Protein AF-A0AAV7VZS9-F1 (afdb_monomer)

Organism: Pleurodeles waltl (NCBI:txid8319)

Secondary structure (DSSP, 8-state):
--------------------PPPPPPP--------------S--PPPPHHHHHHHHHHHHHHHHHHHHHHHHHHHHHHHHHHHHHHHHHHHHHHHHHHHHHHHHHHHHHHHHHHHHTT-EEEEETTTEEEEEETTEEEEESSHHHHHHHHHHHHHS-TTTHHHHHHHHHHHT------GGGSSSSS--------------EEEEE-TTS-EEEEE------------

Foldseek 3Di:
DDDDDDPDPPPDPPPPPPPVPPDDPDDPDPDDDDDDPPPPPDDDPDDDPVNVVVVVVVVVVVVVVVVVVVVVVVVVVVVVVVVVVVVVVVVVVVVLVVVQVVLQVLVVVLVVVCVVVVWDWDQDPSGWIWTAALNDTDIDNHSVVSVVVVVVVVPQDPPPPSVVVNVVVVVVPPPPPPCVVVVPPVPDDPPPPDPDPPQDWDWDQDPVRDIDTDGDDPPPDDDDDDD

Radius of gyration: 37.73 Å; Cα contacts (8 Å, |Δi|>4): 87; chains: 1; bounding box: 70×82×94 Å

Mean predicted aligned error: 17.08 Å

Sequence (227 aa):
MGWPKRTDRLQGNTMEQYTTPVPLPQPLARSGENGDNMRVPANPEEPSRAELLAAIQGSRVALEGKIETVAVEVNLLRAELWKVSDKVKVAEGSIVELQTESSRKGFMEVKAKLRAMNVRYMLLYSARLKVISGGRSHFFNRPEEVWRLLEMWDKAVPGEDREIWRRHFQASGAESPDWRSCEADQLVDAGTGGTAEDTSHRVEIQQDGTMVVVSTGLSGGRDVEQG

pLDDT: mean 75.82, std 20.5, range [39.28, 98.44]

InterPro domains:
  IPR042566 L1 transposable element, C-terminal domain [G3DSA:3.30.250.20] (97-156)

Solvent-accessible surface area (backbone atoms only — not comparable to full-atom values): 14624 Å² total; per-residue (Å²): 142,79,84,84,82,84,80,80,81,78,74,76,78,77,76,77,75,83,72,72,77,78,77,72,83,72,80,79,77,83,76,74,88,76,93,66,92,70,76,74,73,78,74,80,75,75,77,49,73,66,55,55,51,51,51,52,51,51,52,47,55,55,48,52,56,48,51,53,51,50,52,52,52,52,53,52,51,51,55,51,50,52,56,50,51,54,53,49,55,54,49,53,54,51,51,54,50,52,52,36,51,52,46,41,56,50,38,50,58,54,50,53,54,36,52,77,70,72,49,54,69,48,82,40,92,83,43,31,40,36,41,47,55,93,93,42,79,45,80,36,80,48,51,66,63,52,49,54,53,49,54,53,54,72,70,44,60,96,84,71,37,77,60,51,50,47,46,52,67,55,69,59,65,67,68,70,74,60,65,73,63,70,67,65,75,79,70,70,73,87,69,75,85,62,84,74,77,84,72,62,68,50,78,47,73,46,98,86,69,52,77,44,81,48,74,65,75,85,77,80,80,78,83,78,81,85,128

Structure (mmCIF, N/CA/C/O backbone):
data_AF-A0AAV7VZS9-F1
#
_entry.id   AF-A0AAV7VZS9-F1
#
loop_
_atom_site.group_PDB
_atom_site.id
_atom_site.type_symbol
_atom_site.label_atom_id
_atom_site.label_alt_id
_atom_site.label_comp_id
_atom_site.label_asym_id
_atom_site.label_entity_id
_atom_site.label_seq_id
_atom_site.pdbx_PDB_ins_code
_atom_site.Cartn_x
_atom_site.Cartn_y
_atom_site.Cartn_z
_atom_site.occupancy
_atom_site.B_iso_or_equiv
_atom_site.auth_seq_id
_atom_site.auth_comp_id
_atom_site.auth_asym_id
_atom_site.auth_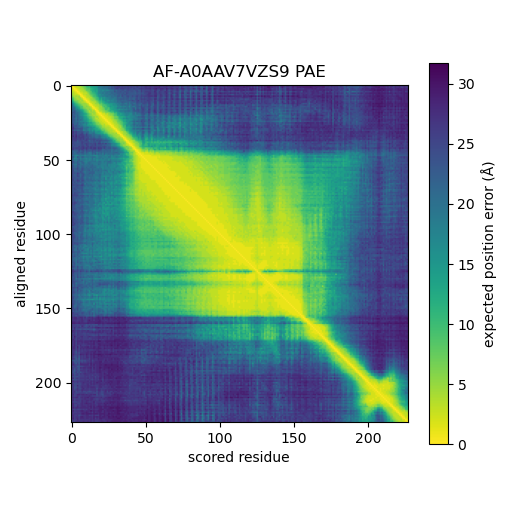atom_id
_atom_site.pdbx_PDB_model_num
ATOM 1 N N . MET A 1 1 ? -25.686 -24.430 -8.793 1.00 41.06 1 MET A N 1
ATOM 2 C CA . MET A 1 1 ? -24.288 -24.209 -9.215 1.00 41.06 1 MET A CA 1
ATOM 3 C C . MET A 1 1 ? -24.279 -23.018 -10.158 1.00 41.06 1 MET A C 1
ATOM 5 O O . MET A 1 1 ? -24.621 -23.171 -11.320 1.00 41.06 1 MET A O 1
ATOM 9 N N . GLY A 1 2 ? -24.045 -21.820 -9.627 1.00 49.88 2 GLY A N 1
ATOM 10 C CA . GLY A 1 2 ? -24.095 -20.570 -10.385 1.00 49.88 2 GLY A CA 1
ATOM 11 C C . GLY A 1 2 ? -22.764 -19.854 -10.238 1.00 49.88 2 GLY A C 1
ATOM 12 O O . GLY A 1 2 ? -22.342 -19.582 -9.120 1.00 49.88 2 GLY A O 1
ATOM 13 N N . TRP A 1 3 ? -22.095 -19.609 -11.357 1.00 43.72 3 TRP A N 1
ATOM 14 C CA . TRP A 1 3 ? -20.855 -18.845 -11.397 1.00 43.72 3 TRP A CA 1
ATOM 15 C C . TRP A 1 3 ? -21.176 -17.354 -11.204 1.00 43.72 3 TRP A C 1
ATOM 17 O O . TRP A 1 3 ? -22.122 -16.867 -11.835 1.00 43.72 3 TRP A O 1
ATOM 27 N N . PRO A 1 4 ? -20.430 -16.608 -10.370 1.00 53.94 4 PRO A N 1
ATOM 28 C CA . PRO A 1 4 ? -20.626 -15.173 -10.257 1.00 53.94 4 PRO A CA 1
ATOM 29 C C . PRO A 1 4 ? -20.072 -14.478 -11.506 1.00 53.94 4 PRO A C 1
ATOM 31 O O . PRO A 1 4 ? -18.914 -14.643 -11.887 1.00 53.94 4 PRO A O 1
ATOM 34 N N . LYS A 1 5 ? -20.929 -13.692 -12.161 1.00 59.91 5 LYS A N 1
ATOM 35 C CA . LYS A 1 5 ? -20.564 -12.810 -13.272 1.00 59.91 5 LYS A CA 1
ATOM 36 C C . LYS A 1 5 ? -19.736 -11.644 -12.719 1.00 59.91 5 LYS A C 1
ATOM 38 O O . LYS A 1 5 ? -20.301 -10.739 -12.114 1.00 59.91 5 LYS A O 1
ATOM 43 N N . ARG A 1 6 ? -18.416 -11.652 -12.935 1.00 49.28 6 ARG A N 1
ATOM 44 C CA . ARG A 1 6 ? -17.570 -10.457 -12.776 1.00 49.28 6 ARG A CA 1
ATOM 45 C C . ARG A 1 6 ? -17.927 -9.457 -13.871 1.00 49.28 6 ARG A C 1
ATOM 47 O O . ARG A 1 6 ? -17.621 -9.675 -15.039 1.00 49.28 6 ARG A O 1
ATOM 54 N N . THR A 1 7 ? -18.579 -8.368 -13.494 1.00 58.00 7 THR A N 1
ATOM 55 C CA . THR A 1 7 ? -18.659 -7.154 -14.309 1.00 58.00 7 THR A CA 1
ATOM 56 C C . THR A 1 7 ? -17.679 -6.145 -13.731 1.00 58.00 7 THR A C 1
ATOM 58 O O . THR A 1 7 ? -18.078 -5.264 -12.970 1.00 58.00 7 THR A O 1
ATOM 61 N N . ASP A 1 8 ? -16.396 -6.291 -14.065 1.00 50.62 8 ASP A N 1
ATOM 62 C CA . ASP A 1 8 ? -15.414 -5.255 -13.768 1.00 50.62 8 ASP A CA 1
ATOM 63 C C . ASP A 1 8 ? -15.525 -4.142 -14.803 1.00 50.62 8 ASP A C 1
ATOM 65 O O . ASP A 1 8 ? -15.251 -4.279 -15.997 1.00 50.62 8 ASP A O 1
ATOM 69 N N . ARG A 1 9 ? -16.005 -3.019 -14.287 1.00 50.72 9 ARG A N 1
ATOM 70 C CA . ARG A 1 9 ? -16.143 -1.731 -14.938 1.00 50.72 9 ARG A CA 1
ATOM 71 C C . ARG A 1 9 ? -14.749 -1.115 -15.042 1.00 50.72 9 ARG A C 1
ATOM 73 O O . ARG A 1 9 ? -14.368 -0.306 -14.204 1.00 50.72 9 ARG A O 1
ATOM 80 N N . LEU A 1 10 ? -13.994 -1.495 -16.071 1.00 51.25 10 LEU A N 1
ATOM 81 C CA . LEU A 1 10 ? -12.819 -0.742 -16.503 1.00 51.25 10 LEU A CA 1
ATOM 82 C C . LEU A 1 10 ? -13.307 0.619 -17.014 1.00 51.25 10 LEU A C 1
ATOM 84 O O . LEU A 1 10 ? -13.738 0.761 -18.158 1.00 51.25 10 LEU A O 1
ATOM 88 N N . GLN A 1 11 ? -13.310 1.616 -16.130 1.00 50.00 11 GLN A N 1
ATOM 89 C CA . GLN A 1 11 ? -13.362 3.009 -16.549 1.00 50.00 11 GLN A CA 1
ATOM 90 C C . GLN A 1 11 ? -12.108 3.267 -17.377 1.00 50.00 11 GLN A C 1
ATOM 92 O O . GLN A 1 11 ? -10.986 3.098 -16.904 1.00 50.00 11 GLN A O 1
ATOM 97 N N . GLY A 1 12 ? -12.335 3.588 -18.648 1.00 49.88 12 GLY A N 1
ATOM 98 C CA . GLY A 1 12 ? -11.293 3.849 -19.618 1.00 49.88 12 GLY A CA 1
ATOM 99 C C . GLY A 1 12 ? -10.368 4.956 -19.138 1.00 49.88 12 GLY A C 1
ATOM 100 O O . GLY A 1 12 ? -10.759 6.117 -19.086 1.00 49.88 12 GLY A O 1
ATOM 101 N N . ASN A 1 13 ? -9.114 4.593 -18.876 1.00 48.09 13 ASN A N 1
ATOM 102 C CA . ASN A 1 13 ? -8.016 5.497 -19.161 1.00 48.09 13 ASN A CA 1
ATOM 103 C C . ASN A 1 13 ? -7.965 5.623 -20.682 1.00 48.09 13 ASN A C 1
ATOM 105 O O . ASN A 1 13 ? -7.366 4.800 -21.375 1.00 48.09 13 ASN A O 1
ATOM 109 N N . THR A 1 14 ? -8.658 6.630 -21.206 1.00 56.53 14 THR A N 1
ATOM 110 C CA . THR A 1 14 ? -8.373 7.194 -22.519 1.00 56.53 14 THR A CA 1
ATOM 111 C C . THR A 1 14 ? -6.910 7.602 -22.509 1.00 56.53 14 THR A C 1
ATOM 113 O O . THR A 1 14 ? -6.526 8.636 -21.970 1.00 56.53 14 THR A O 1
ATOM 116 N N . MET A 1 15 ? -6.087 6.711 -23.048 1.00 52.53 15 MET A N 1
ATOM 117 C CA . MET A 1 15 ? -4.725 6.976 -23.457 1.00 52.53 15 MET A CA 1
ATOM 118 C C . MET A 1 15 ? -4.830 8.030 -24.557 1.00 52.53 15 MET A C 1
ATOM 120 O O . MET A 1 15 ? -4.996 7.696 -25.728 1.00 52.53 15 MET A O 1
ATOM 124 N N . GLU A 1 16 ? -4.851 9.305 -24.164 1.00 58.03 16 GLU A N 1
ATOM 125 C CA . GLU A 1 16 ? -4.657 10.406 -25.094 1.00 58.03 16 GLU A CA 1
ATOM 126 C C . GLU A 1 16 ? -3.265 10.216 -25.683 1.00 58.03 16 GLU A C 1
ATOM 128 O O . GLU A 1 16 ? -2.232 10.483 -25.068 1.00 58.03 16 GLU A O 1
ATOM 133 N N . GLN A 1 17 ? -3.255 9.611 -26.865 1.00 53.59 17 GLN A N 1
ATOM 134 C CA . GLN A 1 17 ? -2.096 9.514 -27.716 1.00 53.59 17 GLN A CA 1
ATOM 135 C C . GLN A 1 17 ? -1.702 10.950 -28.048 1.00 53.59 17 GLN A C 1
ATOM 137 O O . GLN A 1 17 ? -2.287 11.583 -28.924 1.00 53.59 17 GLN A O 1
ATOM 142 N N . TYR A 1 18 ? -0.700 11.471 -27.344 1.00 50.72 18 TYR A N 1
ATOM 143 C CA . TYR A 1 18 ? 0.065 12.633 -27.777 1.00 50.72 18 TYR A CA 1
ATOM 144 C C . TYR A 1 18 ? 0.879 12.246 -29.021 1.00 50.72 18 TYR A C 1
ATOM 146 O O . TYR A 1 18 ? 2.106 12.206 -29.010 1.00 50.72 18 TYR A O 1
ATOM 154 N N . THR A 1 19 ? 0.199 11.926 -30.121 1.00 55.28 19 THR A N 1
ATOM 155 C CA . THR A 1 19 ? 0.770 12.044 -31.457 1.00 55.28 19 THR A CA 1
ATOM 156 C C . THR A 1 19 ? 0.818 13.527 -31.765 1.00 55.28 19 THR A C 1
ATOM 158 O O . THR A 1 19 ? -0.079 14.073 -32.403 1.00 55.28 19 THR A O 1
ATOM 161 N N . THR A 1 20 ? 1.847 14.203 -31.258 1.00 66.75 20 THR A N 1
ATOM 162 C CA . THR A 1 20 ? 2.217 15.526 -31.750 1.00 66.75 20 THR A CA 1
ATOM 163 C C . THR A 1 20 ? 2.483 15.353 -33.246 1.00 66.75 20 THR A C 1
ATOM 165 O O . THR A 1 20 ? 3.396 14.599 -33.599 1.00 66.75 20 THR A O 1
ATOM 168 N N . PRO A 1 21 ? 1.674 15.941 -34.145 1.00 68.06 21 PRO A N 1
ATOM 169 C CA . PRO A 1 21 ? 1.885 15.770 -35.571 1.00 68.06 21 PRO A CA 1
ATOM 170 C C . PRO A 1 21 ? 3.267 16.325 -35.904 1.00 68.06 21 PRO A C 1
ATOM 172 O O . PRO A 1 21 ? 3.541 17.500 -35.661 1.00 68.06 21 PRO A O 1
ATOM 175 N N . VAL A 1 22 ? 4.151 15.465 -36.414 1.00 76.62 22 VAL A N 1
ATOM 176 C CA . VAL A 1 22 ? 5.448 15.895 -36.938 1.00 76.62 22 VAL A CA 1
ATOM 177 C C . VAL A 1 22 ? 5.140 16.878 -38.069 1.00 76.62 22 VAL A C 1
ATOM 179 O O . VAL A 1 22 ? 4.491 16.478 -39.040 1.00 76.62 22 VAL A O 1
ATOM 182 N N . PRO A 1 23 ? 5.526 18.160 -37.955 1.00 72.75 23 PRO A N 1
ATOM 183 C CA . PRO A 1 23 ? 5.269 19.116 -39.014 1.00 72.75 23 PRO A CA 1
ATOM 184 C C . PRO A 1 23 ? 6.019 18.651 -40.260 1.00 72.75 23 PRO A C 1
ATOM 186 O O . PRO A 1 23 ? 7.246 18.538 -40.261 1.00 72.75 23 PRO A O 1
ATOM 189 N N . LEU A 1 24 ? 5.264 18.346 -41.316 1.00 73.88 24 LEU A N 1
ATOM 190 C CA . LEU A 1 24 ? 5.833 18.104 -42.634 1.00 73.88 24 LEU A CA 1
ATOM 191 C C . LEU A 1 24 ? 6.626 19.357 -43.039 1.00 73.88 24 LEU A C 1
ATOM 193 O O . LEU A 1 24 ? 6.108 20.468 -42.878 1.00 73.88 24 LEU A O 1
ATOM 197 N N . PRO A 1 25 ? 7.866 19.212 -43.541 1.00 70.50 25 PRO A N 1
ATOM 198 C CA . PRO A 1 25 ? 8.648 20.347 -44.003 1.00 70.50 25 PRO A CA 1
ATOM 199 C C . PRO A 1 25 ? 7.845 21.086 -45.073 1.00 70.50 25 PRO A C 1
ATOM 201 O O . PRO A 1 25 ? 7.481 20.514 -46.102 1.00 70.50 25 PRO A O 1
ATOM 204 N N . GLN A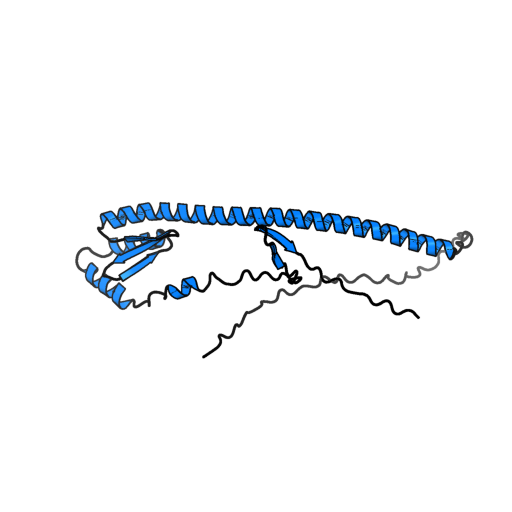 1 26 ? 7.512 22.349 -44.799 1.00 77.56 26 GLN A N 1
ATOM 205 C CA . GLN A 1 26 ? 6.808 23.175 -45.769 1.00 77.56 26 GLN A CA 1
ATOM 206 C C . GLN A 1 26 ? 7.693 23.337 -47.013 1.00 77.56 26 GLN A C 1
ATOM 208 O O . GLN A 1 26 ? 8.900 23.562 -46.870 1.00 77.56 26 GLN A O 1
ATOM 213 N N . PRO A 1 27 ? 7.132 23.234 -48.230 1.00 66.00 27 PRO A N 1
ATOM 214 C CA . PRO A 1 27 ? 7.874 23.554 -49.437 1.00 66.00 27 PRO A CA 1
ATOM 215 C C . PRO A 1 27 ? 8.305 25.017 -49.341 1.00 66.00 27 PRO A C 1
ATOM 217 O O . PRO A 1 27 ? 7.464 25.908 -49.231 1.00 66.00 27 PRO A O 1
ATOM 220 N N . LEU A 1 28 ? 9.620 25.244 -49.327 1.00 64.50 28 LEU A N 1
ATOM 221 C CA . LEU A 1 28 ? 10.227 26.570 -49.304 1.00 64.50 28 LEU A CA 1
ATOM 222 C C . LEU A 1 28 ? 9.552 27.439 -50.365 1.00 64.50 28 LEU A C 1
ATOM 224 O O . LEU A 1 28 ? 9.675 27.186 -51.567 1.00 64.50 28 LEU A O 1
ATOM 228 N N . ALA A 1 29 ? 8.812 28.446 -49.901 1.00 60.91 29 ALA A N 1
ATOM 229 C CA . ALA A 1 29 ? 8.257 29.470 -50.759 1.00 60.91 29 ALA A CA 1
ATOM 230 C C . ALA A 1 29 ? 9.420 30.076 -51.551 1.00 60.91 29 ALA A C 1
ATOM 232 O O . ALA A 1 29 ? 10.356 30.635 -50.976 1.00 60.91 29 ALA A O 1
ATOM 233 N N . ARG A 1 30 ? 9.381 29.911 -52.877 1.00 57.88 30 ARG A N 1
ATOM 234 C CA . ARG A 1 30 ? 10.288 30.582 -53.806 1.00 57.88 30 ARG A CA 1
ATOM 235 C C . ARG A 1 30 ? 10.046 32.081 -53.677 1.00 57.88 30 ARG A C 1
ATOM 237 O O . ARG A 1 30 ? 9.162 32.626 -54.330 1.00 57.88 30 ARG A O 1
ATOM 244 N N . SER A 1 31 ? 10.805 32.725 -52.797 1.00 56.91 31 SER A N 1
ATOM 245 C CA . SER A 1 31 ? 10.890 34.175 -52.754 1.00 56.91 31 SER A CA 1
ATOM 246 C C . SER A 1 31 ? 11.647 34.612 -54.000 1.00 56.91 31 SER A C 1
ATOM 248 O O . SER A 1 31 ? 12.790 34.208 -54.218 1.00 56.91 31 SER A O 1
ATOM 250 N N . GLY A 1 32 ? 10.945 35.360 -54.846 1.00 58.62 32 GLY A N 1
ATOM 251 C CA . GLY A 1 32 ? 11.461 35.901 -56.088 1.00 58.62 32 GLY A CA 1
ATOM 252 C C . GLY A 1 32 ? 12.680 36.791 -55.875 1.00 58.62 32 GLY A C 1
ATOM 253 O O . GLY A 1 32 ? 12.797 37.500 -54.877 1.00 58.62 32 GLY A O 1
ATOM 254 N N . GLU A 1 33 ? 13.563 36.705 -56.865 1.00 58.66 33 GLU A N 1
ATOM 255 C CA . GLU A 1 33 ? 14.144 37.858 -57.548 1.00 58.66 33 GLU A CA 1
ATOM 256 C C . GLU A 1 33 ? 14.678 38.968 -56.641 1.00 58.66 33 GLU A C 1
ATOM 258 O O . GLU A 1 33 ? 14.087 40.029 -56.499 1.00 58.66 33 GLU A O 1
ATOM 263 N N . ASN A 1 34 ? 15.883 38.751 -56.123 1.00 54.78 34 ASN A N 1
ATOM 264 C CA . ASN A 1 34 ? 16.873 39.818 -56.097 1.00 54.78 34 ASN A CA 1
ATOM 265 C C . ASN A 1 34 ? 18.152 39.260 -56.708 1.00 54.78 34 ASN A C 1
ATOM 267 O O . ASN A 1 34 ? 18.857 38.449 -56.109 1.00 54.78 34 ASN A O 1
ATOM 271 N N . GLY A 1 35 ? 18.372 39.645 -57.964 1.00 58.16 35 GLY A N 1
ATOM 272 C CA . GLY A 1 35 ? 19.603 39.396 -58.684 1.00 58.16 35 GLY A CA 1
ATOM 273 C C . GLY A 1 35 ? 20.725 40.168 -58.018 1.00 58.16 35 GLY A C 1
ATOM 274 O O . GLY A 1 35 ? 20.907 41.350 -58.281 1.00 58.16 35 GLY A O 1
ATOM 275 N N . ASP A 1 36 ? 21.477 39.476 -57.176 1.00 54.47 36 ASP A N 1
ATOM 276 C CA . ASP A 1 36 ? 22.840 39.860 -56.877 1.00 54.47 36 ASP A CA 1
ATOM 277 C C . ASP A 1 36 ? 23.723 38.643 -57.121 1.00 54.47 36 ASP A C 1
ATOM 279 O O . ASP A 1 36 ? 23.421 37.520 -56.712 1.00 54.47 36 ASP A O 1
ATOM 283 N N . ASN A 1 37 ? 24.754 38.866 -57.920 1.00 55.78 37 ASN A N 1
ATOM 284 C CA . ASN A 1 37 ? 25.530 37.876 -58.651 1.00 55.78 37 ASN A CA 1
ATOM 285 C C . ASN A 1 37 ? 26.473 37.128 -57.688 1.00 55.78 37 ASN A C 1
ATOM 287 O O . ASN A 1 37 ? 27.697 37.246 -57.762 1.00 55.78 37 ASN A O 1
ATOM 291 N N . MET A 1 38 ? 25.914 36.374 -56.738 1.00 54.47 38 MET A N 1
ATOM 292 C CA . MET A 1 38 ? 26.672 35.450 -55.906 1.00 54.47 38 MET A CA 1
ATOM 293 C C . MET A 1 38 ? 27.142 34.313 -56.803 1.00 54.47 38 MET A C 1
ATOM 295 O O . MET A 1 38 ? 26.390 33.391 -57.112 1.00 54.47 38 MET A O 1
ATOM 299 N N . ARG A 1 39 ? 28.403 34.414 -57.246 1.00 59.41 39 ARG A N 1
ATOM 300 C CA . ARG A 1 39 ? 29.203 33.292 -57.748 1.00 59.41 39 ARG A CA 1
ATOM 301 C C . ARG A 1 39 ? 28.858 32.063 -56.918 1.00 59.41 39 ARG A C 1
ATOM 303 O O . ARG A 1 39 ? 29.277 31.978 -55.768 1.00 59.41 39 ARG A O 1
ATOM 310 N N . VAL A 1 40 ? 28.095 31.146 -57.503 1.00 60.66 40 VAL A N 1
ATOM 311 C CA . VAL A 1 40 ? 27.850 29.823 -56.939 1.00 60.66 40 VAL A CA 1
ATOM 312 C C . VAL A 1 40 ? 29.233 29.180 -56.827 1.00 60.66 40 VAL A C 1
ATOM 314 O O . VAL A 1 40 ? 29.855 28.940 -57.869 1.00 60.66 40 VAL A O 1
ATOM 317 N N . PRO A 1 41 ? 29.792 29.010 -55.612 1.00 62.84 41 PRO A N 1
ATOM 318 C CA . PRO A 1 41 ? 31.063 28.328 -55.474 1.00 62.84 41 PRO A CA 1
ATOM 319 C C . PRO A 1 41 ? 30.896 26.921 -56.044 1.00 62.84 41 PRO A C 1
ATOM 321 O O . PRO A 1 41 ? 29.828 26.318 -55.935 1.00 62.84 41 PRO A O 1
ATOM 324 N N . ALA A 1 42 ? 31.938 26.474 -56.738 1.00 59.34 42 ALA A N 1
ATOM 325 C CA . ALA A 1 42 ? 31.961 25.250 -57.515 1.00 59.34 42 ALA A CA 1
ATOM 326 C C . ALA A 1 42 ? 31.302 24.080 -56.770 1.00 59.34 42 ALA A C 1
ATOM 328 O O . ALA A 1 42 ? 31.595 23.838 -55.603 1.00 59.34 42 ALA A O 1
ATOM 329 N N . ASN A 1 43 ? 30.396 23.430 -57.502 1.00 64.12 43 ASN A N 1
ATOM 330 C CA . ASN A 1 43 ? 29.813 22.106 -57.314 1.00 64.12 43 ASN A CA 1
ATOM 331 C C . ASN A 1 43 ? 30.256 21.386 -56.019 1.00 64.12 43 ASN A C 1
ATOM 333 O O . ASN A 1 43 ? 31.421 20.986 -55.957 1.00 64.12 43 ASN A O 1
ATOM 337 N N . PRO A 1 44 ? 29.383 21.203 -55.004 1.00 73.38 44 PRO A N 1
ATOM 338 C CA . PRO A 1 44 ? 29.729 20.353 -53.873 1.00 73.38 44 PRO A CA 1
ATOM 339 C C . PRO A 1 44 ? 30.037 18.968 -54.436 1.00 73.38 44 PRO A C 1
ATOM 341 O O . PRO A 1 44 ? 29.172 18.350 -55.055 1.00 73.38 44 PRO A O 1
ATOM 344 N N . GLU A 1 45 ? 31.289 18.532 -54.307 1.00 82.75 45 GLU A N 1
ATOM 345 C CA . GLU A 1 45 ? 31.697 17.193 -54.714 1.00 82.75 45 GLU A CA 1
ATOM 346 C C . GLU A 1 45 ? 30.735 16.200 -54.058 1.00 82.75 45 GLU A C 1
ATOM 348 O O . GLU A 1 45 ? 30.551 16.208 -52.837 1.00 82.75 45 GLU A O 1
ATOM 353 N N . GLU A 1 46 ? 30.033 15.418 -54.879 1.00 86.50 46 GLU A N 1
ATOM 354 C CA . GLU A 1 46 ? 29.120 14.409 -54.364 1.00 86.50 46 GLU A CA 1
ATOM 355 C C . GLU A 1 46 ? 29.925 13.451 -53.477 1.00 86.50 46 GLU A C 1
ATOM 357 O O . GLU A 1 46 ? 30.979 12.971 -53.911 1.00 86.50 46 GLU A O 1
ATOM 362 N N . PRO A 1 47 ? 29.463 13.174 -52.243 1.00 90.12 47 PRO A N 1
ATOM 363 C CA . PRO A 1 47 ? 30.195 12.314 -51.332 1.00 90.12 47 PRO A CA 1
ATOM 364 C C . PRO A 1 47 ? 30.397 10.957 -51.991 1.00 90.12 47 PRO A C 1
ATOM 366 O O . PRO A 1 47 ? 29.463 10.354 -52.536 1.00 90.12 47 PRO A O 1
ATOM 369 N N . SER A 1 48 ? 31.630 10.465 -51.948 1.00 95.12 48 SER A N 1
ATOM 370 C CA . SER A 1 48 ? 31.937 9.192 -52.580 1.00 95.12 48 SER A CA 1
ATOM 371 C C . SER A 1 48 ? 31.136 8.071 -51.903 1.00 95.12 48 SER A C 1
ATOM 373 O O . SER A 1 48 ? 30.846 8.098 -50.705 1.00 95.12 48 SER A O 1
ATOM 375 N N . ARG A 1 49 ? 30.786 7.017 -52.650 1.00 94.94 49 ARG A N 1
ATOM 376 C CA . ARG A 1 49 ? 30.081 5.846 -52.088 1.00 94.94 49 ARG A CA 1
ATOM 377 C C . ARG A 1 49 ? 30.790 5.271 -50.852 1.00 94.94 49 ARG A C 1
ATOM 379 O O . ARG A 1 49 ? 30.130 4.764 -49.947 1.00 94.94 49 ARG A O 1
ATOM 386 N N . ALA A 1 50 ? 32.121 5.335 -50.827 1.00 94.69 50 ALA A N 1
ATOM 387 C CA . ALA A 1 50 ? 32.928 4.882 -49.702 1.00 94.69 50 ALA A CA 1
ATOM 388 C C . ALA A 1 50 ? 32.705 5.745 -48.449 1.00 94.69 50 ALA A C 1
ATOM 390 O O . ALA A 1 50 ? 32.531 5.194 -47.364 1.00 94.69 50 ALA A O 1
ATOM 391 N N . GLU A 1 51 ? 32.636 7.070 -48.598 1.00 94.62 51 GLU A N 1
ATOM 392 C CA . GLU A 1 51 ? 32.343 7.998 -47.497 1.00 94.62 51 GLU A CA 1
ATOM 393 C C . GLU A 1 51 ? 30.956 7.757 -46.907 1.00 94.62 51 GLU A C 1
ATOM 395 O O . GLU A 1 51 ? 30.810 7.711 -45.687 1.00 94.62 51 GLU A O 1
ATOM 400 N N . LEU A 1 52 ? 29.947 7.521 -47.751 1.00 96.69 52 LEU A N 1
ATOM 401 C CA . LEU A 1 52 ? 28.597 7.200 -47.282 1.00 96.69 52 LEU A CA 1
ATOM 402 C C . LEU A 1 52 ? 28.568 5.902 -46.465 1.00 96.69 52 LEU A C 1
ATOM 404 O O . LEU A 1 52 ? 27.964 5.862 -45.394 1.00 96.69 52 LEU A O 1
ATOM 408 N N . LEU A 1 53 ? 29.244 4.844 -46.925 1.00 97.25 53 LEU A N 1
ATOM 409 C CA . LEU A 1 53 ? 29.326 3.583 -46.180 1.00 97.25 53 LEU A CA 1
ATOM 410 C C . LEU A 1 53 ? 30.083 3.747 -44.856 1.00 97.25 53 LEU A C 1
ATOM 412 O O . LEU A 1 53 ? 29.636 3.223 -43.835 1.00 97.25 53 LEU A O 1
ATOM 416 N N . ALA A 1 54 ? 31.176 4.513 -44.852 1.00 97.00 54 ALA A N 1
ATOM 417 C CA . ALA A 1 54 ? 31.922 4.825 -43.637 1.00 97.00 54 ALA A CA 1
ATOM 418 C C . ALA A 1 54 ? 31.070 5.623 -42.636 1.00 97.00 54 ALA A C 1
ATOM 420 O O . ALA A 1 54 ? 31.064 5.311 -41.445 1.00 97.00 54 ALA A O 1
ATOM 421 N N . ALA A 1 55 ? 30.289 6.598 -43.108 1.00 96.62 55 ALA A N 1
ATOM 422 C CA . ALA A 1 55 ? 29.373 7.373 -42.277 1.00 96.62 55 ALA A CA 1
ATOM 423 C C . ALA A 1 55 ? 28.236 6.513 -41.700 1.00 96.62 55 ALA A C 1
ATOM 425 O O . ALA A 1 55 ? 27.901 6.647 -40.519 1.00 96.62 55 ALA A O 1
ATOM 426 N N . ILE A 1 56 ? 27.674 5.593 -42.494 1.00 97.56 56 ILE A N 1
ATOM 427 C CA . ILE A 1 56 ? 26.662 4.630 -42.031 1.00 97.56 56 ILE A CA 1
ATOM 428 C C . ILE A 1 56 ? 27.254 3.725 -40.949 1.00 97.56 56 ILE A C 1
ATOM 430 O O . ILE A 1 56 ? 26.639 3.529 -39.901 1.00 97.56 56 ILE A O 1
ATOM 434 N N . GLN A 1 57 ? 28.461 3.205 -41.168 1.00 98.06 57 GLN A N 1
ATOM 435 C CA . GLN A 1 57 ? 29.128 2.332 -40.209 1.00 98.06 57 GLN A CA 1
ATOM 436 C C . GLN A 1 57 ? 29.491 3.072 -38.914 1.00 98.06 57 GLN A C 1
ATOM 438 O O . GLN A 1 57 ? 29.239 2.553 -37.829 1.00 98.06 57 GLN A O 1
ATOM 443 N N . GLY A 1 58 ? 30.002 4.302 -39.008 1.00 97.62 58 GLY A N 1
ATOM 444 C CA . GLY A 1 58 ? 30.268 5.151 -37.845 1.00 97.62 58 GLY A CA 1
ATOM 445 C C . GLY A 1 58 ? 28.995 5.464 -37.056 1.00 97.62 58 GLY A C 1
ATOM 446 O O . GLY A 1 58 ? 28.975 5.338 -35.832 1.00 97.62 58 GLY A O 1
ATOM 447 N N . SER A 1 59 ? 27.901 5.782 -37.756 1.00 98.00 59 SER A N 1
ATOM 448 C CA . SER A 1 59 ? 26.591 6.013 -37.132 1.00 98.00 59 SER A CA 1
ATOM 449 C C . SER A 1 59 ? 26.067 4.766 -36.424 1.00 98.00 59 SER A C 1
ATOM 451 O O . SER A 1 59 ? 25.541 4.866 -35.318 1.00 98.00 59 SER A O 1
ATOM 453 N N . ARG A 1 60 ? 26.246 3.585 -37.024 1.00 98.12 60 ARG A N 1
ATOM 454 C CA . ARG A 1 60 ? 25.860 2.307 -36.420 1.00 98.12 60 ARG A CA 1
ATOM 455 C C . ARG A 1 60 ? 26.607 2.053 -35.111 1.00 98.12 60 ARG A C 1
ATOM 457 O O . ARG A 1 60 ? 25.955 1.824 -34.101 1.00 98.12 60 ARG A O 1
ATOM 464 N N . VAL A 1 61 ? 27.936 2.151 -35.115 1.00 98.12 61 VAL A N 1
ATOM 465 C CA . VAL A 1 61 ? 28.760 1.938 -33.909 1.00 98.12 61 VAL A CA 1
ATOM 466 C C . VAL A 1 61 ? 28.3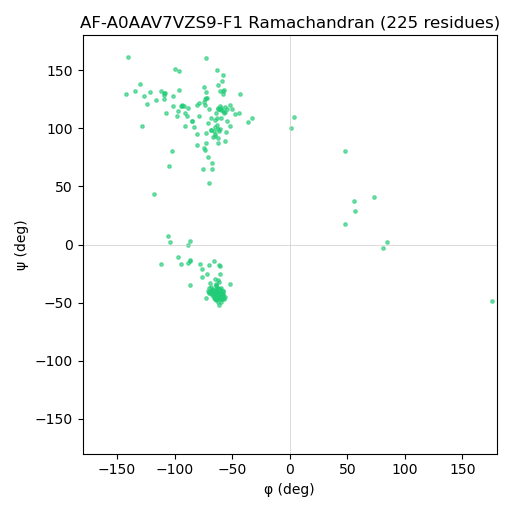87 2.939 -32.811 1.00 98.12 61 VAL A C 1
ATOM 468 O O . VAL A 1 61 ? 28.250 2.575 -31.645 1.00 98.12 61 VAL A O 1
ATOM 471 N N . ALA A 1 62 ? 28.151 4.202 -33.178 1.00 97.56 62 ALA A N 1
ATOM 472 C CA . ALA A 1 62 ? 27.718 5.221 -32.227 1.00 97.56 62 ALA A CA 1
ATOM 473 C C . ALA A 1 62 ? 26.341 4.913 -31.611 1.00 97.56 62 ALA A C 1
ATOM 475 O O . ALA A 1 62 ? 26.122 5.178 -30.428 1.00 97.56 62 ALA A O 1
ATOM 476 N N . LEU A 1 63 ? 25.403 4.372 -32.395 1.00 98.12 63 LEU A N 1
ATOM 477 C CA . LEU A 1 63 ? 24.094 3.952 -31.893 1.00 98.12 63 LEU A CA 1
ATOM 478 C C . LEU A 1 63 ? 24.193 2.703 -31.013 1.00 98.12 63 LEU A C 1
ATOM 480 O O . LEU A 1 63 ? 23.540 2.668 -29.975 1.00 98.12 63 LEU A O 1
ATOM 484 N N . GLU A 1 64 ? 25.029 1.728 -31.373 1.00 97.81 64 GLU A N 1
ATOM 485 C CA . GLU A 1 64 ? 25.290 0.534 -30.558 1.00 97.81 64 GLU A CA 1
ATOM 486 C C . GLU A 1 64 ? 25.804 0.928 -29.160 1.00 97.81 64 GLU A C 1
ATOM 488 O O . GLU A 1 64 ? 25.211 0.525 -28.161 1.00 97.81 64 GLU A O 1
ATOM 493 N N . GLY A 1 65 ? 26.779 1.841 -29.062 1.00 97.44 65 GLY A N 1
ATOM 494 C CA . GLY A 1 65 ? 27.265 2.325 -27.759 1.00 97.44 65 GLY A CA 1
ATOM 495 C C . GLY A 1 65 ? 26.210 3.083 -26.934 1.00 97.44 65 GLY A C 1
ATOM 496 O O . GLY A 1 65 ? 26.165 2.975 -25.705 1.00 97.44 65 GLY A O 1
ATOM 497 N N . LYS A 1 66 ? 25.303 3.823 -27.589 1.00 98.25 66 LYS A N 1
ATOM 498 C CA . LYS A 1 66 ? 24.172 4.471 -26.899 1.00 98.25 66 LYS A CA 1
ATOM 499 C C . LYS A 1 66 ? 23.165 3.448 -26.378 1.00 98.25 66 LYS A C 1
ATOM 501 O O . LYS A 1 66 ? 22.669 3.613 -25.267 1.00 98.25 66 LYS A O 1
ATOM 506 N N . ILE A 1 67 ? 22.876 2.401 -27.152 1.00 98.19 67 ILE A N 1
ATOM 507 C CA . ILE A 1 67 ? 21.980 1.312 -26.743 1.00 98.19 67 ILE A CA 1
ATOM 508 C C . ILE A 1 67 ? 22.550 0.592 -25.518 1.00 98.19 67 ILE A C 1
ATOM 510 O O . ILE A 1 67 ? 21.816 0.361 -24.561 1.00 98.19 67 ILE A O 1
ATOM 514 N N . GLU A 1 68 ? 23.850 0.296 -25.511 1.00 98.25 68 GLU A N 1
ATOM 515 C CA . GLU A 1 68 ? 24.524 -0.315 -24.359 1.00 98.25 68 GLU A CA 1
ATOM 516 C C . GLU A 1 68 ? 24.449 0.572 -23.112 1.00 98.25 68 GLU A C 1
ATOM 518 O O . GLU A 1 68 ? 24.110 0.091 -22.031 1.00 98.25 68 GLU A O 1
ATOM 523 N N . THR A 1 69 ? 24.683 1.879 -23.262 1.00 98.19 69 THR A N 1
ATOM 524 C CA . THR A 1 69 ? 24.568 2.840 -22.151 1.00 98.19 69 THR A CA 1
ATOM 525 C C . THR A 1 69 ? 23.155 2.848 -21.565 1.00 98.19 69 THR A C 1
ATOM 527 O O . THR A 1 69 ? 22.983 2.681 -20.358 1.00 98.19 69 THR A O 1
ATOM 530 N N . VAL A 1 70 ? 22.130 2.950 -22.419 1.00 98.31 70 VAL A N 1
ATOM 531 C CA . VAL A 1 70 ? 20.724 2.913 -21.988 1.00 98.31 70 VAL A CA 1
ATOM 532 C C . VAL A 1 70 ? 20.383 1.577 -21.324 1.00 98.31 70 VAL A C 1
ATOM 534 O O . VAL A 1 70 ? 19.664 1.550 -20.328 1.00 98.31 70 VAL A O 1
ATOM 537 N N . ALA A 1 71 ? 20.911 0.458 -21.825 1.00 98.12 71 ALA A N 1
ATOM 538 C CA . ALA A 1 71 ? 20.687 -0.851 -21.219 1.00 98.12 71 ALA A CA 1
ATOM 539 C C . ALA A 1 71 ? 21.248 -0.928 -19.788 1.00 98.12 71 ALA A C 1
ATOM 541 O O . ALA A 1 71 ? 20.584 -1.458 -18.892 1.00 98.12 71 ALA A O 1
ATOM 542 N N . VAL A 1 72 ? 22.438 -0.366 -19.548 1.00 98.44 72 VAL A N 1
ATOM 543 C CA . VAL A 1 72 ? 23.029 -0.273 -18.203 1.00 98.44 72 VAL A CA 1
ATOM 544 C C . VAL A 1 72 ? 22.179 0.613 -17.291 1.00 98.44 72 VAL A C 1
ATOM 546 O O . VAL A 1 72 ? 21.853 0.196 -16.178 1.00 98.44 72 VAL A O 1
ATOM 549 N N . GLU A 1 73 ? 21.763 1.790 -17.761 1.00 98.25 73 GLU A N 1
ATOM 550 C CA . GLU A 1 73 ? 20.913 2.710 -16.993 1.00 98.25 73 GLU A CA 1
ATOM 551 C C . GLU A 1 73 ? 19.570 2.072 -16.611 1.00 98.25 73 GLU A C 1
ATOM 553 O O . GLU A 1 73 ? 19.151 2.144 -15.456 1.00 98.25 73 GLU A O 1
ATOM 558 N N . VAL A 1 74 ? 18.915 1.371 -17.542 1.00 98.44 74 VAL A N 1
ATOM 559 C CA . VAL A 1 74 ? 17.658 0.656 -17.273 1.00 98.44 74 VAL A CA 1
ATOM 560 C C . VAL A 1 74 ? 17.850 -0.428 -16.212 1.00 98.44 74 VAL A C 1
ATOM 562 O O . VAL A 1 74 ? 17.003 -0.583 -15.330 1.00 98.44 74 VAL A O 1
ATOM 565 N N . ASN A 1 75 ? 18.955 -1.173 -16.260 1.00 97.69 75 ASN A N 1
ATOM 566 C CA . ASN A 1 75 ? 19.245 -2.199 -15.259 1.00 97.69 75 ASN A CA 1
ATOM 567 C C . ASN A 1 75 ? 19.518 -1.596 -13.874 1.00 97.69 75 ASN A C 1
ATOM 569 O O . ASN A 1 75 ? 19.039 -2.135 -12.873 1.00 97.69 75 ASN A O 1
ATOM 573 N N . LEU A 1 76 ? 20.211 -0.456 -13.811 1.00 98.31 76 LEU A N 1
ATOM 574 C CA . LEU A 1 76 ? 20.417 0.283 -12.567 1.00 98.31 76 LEU A CA 1
ATOM 575 C C . LEU A 1 76 ? 19.082 0.765 -11.979 1.00 98.31 76 LEU A C 1
ATOM 577 O O . LEU A 1 76 ? 18.787 0.488 -10.816 1.00 98.31 76 LEU A O 1
ATOM 581 N N . LEU A 1 77 ? 18.235 1.399 -12.794 1.00 98.25 77 LEU A N 1
ATOM 582 C CA . LEU A 1 77 ? 16.918 1.883 -12.367 1.00 98.25 77 LEU A CA 1
ATOM 583 C C . LEU A 1 77 ? 16.010 0.746 -11.885 1.00 98.25 77 LEU A C 1
ATOM 585 O O . LEU A 1 77 ? 15.292 0.905 -10.899 1.00 98.25 77 LEU A O 1
ATOM 589 N N . ARG A 1 78 ? 16.058 -0.426 -12.531 1.00 98.12 78 ARG A N 1
ATOM 590 C CA . ARG A 1 78 ? 15.334 -1.620 -12.066 1.00 98.12 78 ARG A CA 1
ATOM 591 C C . ARG A 1 78 ? 15.786 -2.038 -10.668 1.00 98.12 78 ARG A C 1
ATOM 593 O O . ARG A 1 78 ? 14.936 -2.309 -9.823 1.00 98.12 78 ARG A O 1
ATOM 600 N N . ALA A 1 79 ? 17.091 -2.066 -10.403 1.00 98.19 79 ALA A N 1
ATOM 601 C CA . ALA A 1 79 ? 17.618 -2.415 -9.084 1.00 98.19 79 ALA A CA 1
ATOM 602 C C . ALA A 1 79 ? 17.196 -1.403 -8.001 1.00 98.19 79 ALA A C 1
ATOM 604 O O . ALA A 1 79 ? 16.812 -1.790 -6.894 1.00 98.19 79 ALA A O 1
ATOM 605 N N . GLU A 1 80 ? 17.209 -0.107 -8.319 1.00 98.44 80 GLU A N 1
ATOM 606 C CA . GLU A 1 80 ? 16.741 0.934 -7.401 1.00 98.44 80 GLU A CA 1
ATOM 607 C C . GLU A 1 80 ? 15.237 0.843 -7.129 1.00 98.44 80 GLU A C 1
ATOM 609 O O . GLU A 1 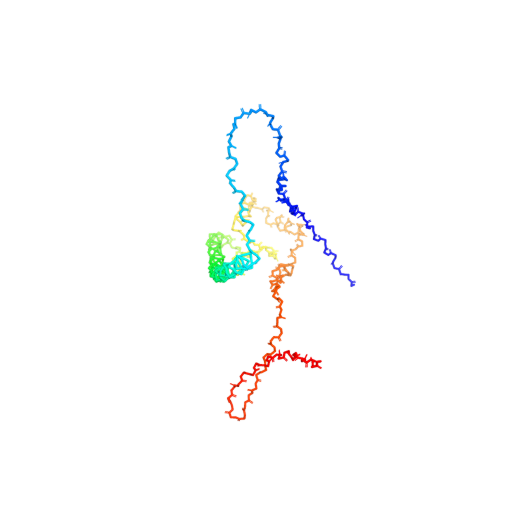80 ? 14.817 0.960 -5.975 1.00 98.44 80 GLU A O 1
ATOM 614 N N . LEU A 1 81 ? 14.429 0.569 -8.157 1.00 98.31 81 LEU A N 1
ATOM 615 C CA . LEU A 1 81 ? 12.988 0.374 -8.016 1.00 98.31 81 LEU A CA 1
ATOM 616 C C . LEU A 1 81 ? 12.669 -0.789 -7.068 1.00 98.31 81 LEU A C 1
ATOM 618 O O . LEU A 1 81 ? 11.822 -0.641 -6.186 1.00 98.31 81 LEU A O 1
ATOM 622 N N . TRP A 1 82 ? 13.380 -1.913 -7.195 1.00 98.06 82 TRP A N 1
ATOM 623 C CA . TRP A 1 82 ? 13.256 -3.041 -6.266 1.00 98.06 82 TRP A CA 1
ATOM 624 C C . TRP A 1 82 ? 13.569 -2.631 -4.825 1.00 98.06 82 TRP A C 1
ATOM 626 O O . TRP A 1 82 ? 12.775 -2.882 -3.919 1.00 98.06 82 TRP A O 1
ATOM 636 N N . LYS A 1 83 ? 14.666 -1.896 -4.612 1.00 98.25 83 LYS A N 1
ATOM 637 C CA . LYS A 1 83 ? 15.046 -1.388 -3.286 1.00 98.25 83 LYS A CA 1
ATOM 638 C C . LYS A 1 83 ? 13.996 -0.448 -2.689 1.00 98.25 83 LYS A C 1
ATOM 640 O O . LYS A 1 83 ? 13.781 -0.455 -1.477 1.00 98.25 83 LYS A O 1
ATOM 645 N N . VAL A 1 84 ? 13.370 0.399 -3.506 1.00 98.31 84 VAL A N 1
ATOM 646 C CA . VAL A 1 84 ? 12.273 1.271 -3.061 1.00 98.31 84 VAL A CA 1
ATOM 647 C C . VAL A 1 84 ? 11.035 0.444 -2.722 1.00 98.31 84 VAL A C 1
ATOM 649 O O . VAL A 1 84 ? 10.438 0.680 -1.675 1.00 98.31 84 VAL A O 1
ATOM 652 N N . SER A 1 85 ? 10.688 -0.554 -3.538 1.00 97.94 85 SER A N 1
ATOM 653 C CA . SER A 1 85 ? 9.557 -1.453 -3.279 1.00 97.94 85 SER A CA 1
ATOM 654 C C . SER A 1 85 ? 9.674 -2.154 -1.922 1.00 97.94 85 SER A C 1
ATOM 656 O O . SER A 1 85 ? 8.721 -2.140 -1.142 1.00 97.94 85 SER A O 1
ATOM 658 N N . ASP A 1 86 ? 10.852 -2.678 -1.580 1.00 98.19 86 ASP A N 1
ATOM 659 C CA . ASP A 1 86 ? 11.073 -3.331 -0.284 1.00 98.19 86 ASP A CA 1
ATOM 660 C C . ASP A 1 86 ? 10.930 -2.357 0.890 1.00 98.19 86 ASP A C 1
ATOM 662 O O . ASP A 1 86 ? 10.305 -2.676 1.903 1.00 98.19 86 ASP A O 1
ATOM 666 N N . LYS A 1 87 ? 11.445 -1.130 0.744 1.00 97.69 87 LYS A N 1
ATOM 667 C CA . LYS A 1 87 ? 11.271 -0.080 1.759 1.00 97.69 87 LYS A CA 1
ATOM 668 C C . LYS A 1 87 ? 9.803 0.295 1.955 1.00 97.69 87 LYS A C 1
ATOM 670 O O . LYS A 1 87 ? 9.395 0.516 3.093 1.00 97.69 87 LYS A O 1
ATOM 675 N N . VAL A 1 88 ? 9.022 0.359 0.875 1.00 98.25 88 VAL A N 1
ATOM 676 C CA . VAL A 1 88 ? 7.579 0.637 0.940 1.00 98.25 88 VAL A CA 1
ATOM 677 C C . VAL A 1 88 ? 6.859 -0.475 1.698 1.00 98.25 88 VAL A C 1
ATOM 679 O O . VAL A 1 88 ? 6.143 -0.168 2.645 1.00 98.25 88 VAL A O 1
ATOM 682 N N . LYS A 1 89 ? 7.128 -1.751 1.393 1.00 97.31 89 LYS A N 1
ATOM 683 C CA . LYS A 1 89 ? 6.523 -2.890 2.111 1.00 97.31 89 LYS A CA 1
ATOM 684 C C . LYS A 1 89 ? 6.814 -2.863 3.614 1.00 97.31 89 LYS A C 1
ATOM 686 O O . LYS A 1 89 ? 5.926 -3.105 4.430 1.00 97.31 89 LYS A O 1
ATOM 691 N N . VAL A 1 90 ? 8.053 -2.546 3.999 1.00 97.69 90 VAL A N 1
ATOM 692 C CA . VAL A 1 90 ? 8.433 -2.416 5.417 1.00 97.69 90 VAL A CA 1
ATOM 693 C C . VAL A 1 90 ? 7.687 -1.254 6.084 1.00 97.69 90 VAL A C 1
ATOM 695 O O . VAL A 1 90 ? 7.183 -1.402 7.199 1.00 97.69 90 VAL A O 1
ATOM 698 N N . ALA A 1 91 ? 7.580 -0.109 5.405 1.00 97.19 91 ALA A N 1
ATOM 699 C CA . ALA A 1 91 ? 6.856 1.050 5.919 1.00 97.19 91 ALA A CA 1
ATOM 700 C C . ALA A 1 91 ? 5.349 0.777 6.069 1.00 97.19 91 ALA A C 1
ATOM 702 O O . ALA A 1 91 ? 4.769 1.130 7.094 1.00 97.19 91 ALA A O 1
ATOM 703 N N . GLU A 1 92 ? 4.726 0.107 5.098 1.00 97.06 92 GLU A N 1
ATOM 704 C CA . GLU A 1 92 ? 3.320 -0.310 5.159 1.00 97.06 92 GLU A CA 1
ATOM 705 C C . GLU A 1 92 ? 3.053 -1.208 6.372 1.00 97.06 92 GLU A C 1
ATOM 707 O O . GLU A 1 92 ? 2.115 -0.952 7.130 1.00 97.06 92 GLU A O 1
ATOM 712 N N . GLY A 1 93 ? 3.919 -2.196 6.624 1.00 95.88 93 GLY A N 1
ATOM 713 C CA . GLY A 1 93 ? 3.830 -3.046 7.815 1.00 95.88 93 GLY A CA 1
ATOM 714 C C . GLY A 1 93 ? 3.893 -2.245 9.120 1.00 95.88 93 GLY A C 1
ATOM 715 O O . GLY A 1 93 ? 3.061 -2.436 10.009 1.00 95.88 93 GLY A O 1
ATOM 716 N N . SER A 1 94 ? 4.822 -1.288 9.211 1.00 96.94 94 SER A N 1
ATOM 717 C CA . SER A 1 94 ? 4.957 -0.418 10.387 1.00 96.94 94 SER A CA 1
ATOM 718 C C . SER A 1 94 ? 3.739 0.491 10.597 1.00 96.94 94 SER A C 1
ATOM 720 O O . SER A 1 94 ? 3.285 0.661 11.729 1.00 96.94 94 SER A O 1
ATOM 722 N N . ILE A 1 95 ? 3.152 1.036 9.525 1.00 95.62 95 ILE A N 1
ATOM 723 C CA . ILE A 1 95 ? 1.932 1.856 9.606 1.00 95.62 95 ILE A CA 1
ATOM 724 C C . ILE A 1 95 ? 0.765 1.032 10.158 1.00 95.62 95 ILE A C 1
ATOM 726 O O . ILE A 1 95 ? 0.053 1.506 11.046 1.00 95.62 95 ILE A O 1
ATOM 730 N N . VAL A 1 96 ? 0.578 -0.200 9.676 1.00 93.50 96 VAL A N 1
ATOM 731 C CA . VAL A 1 96 ? -0.484 -1.097 10.160 1.00 93.50 96 VAL A CA 1
ATOM 732 C C . VAL A 1 96 ? -0.290 -1.433 11.642 1.00 93.50 96 VAL A C 1
ATOM 734 O O . VAL A 1 96 ? -1.255 -1.426 12.416 1.00 93.50 96 VAL A O 1
ATOM 737 N N . GLU A 1 97 ? 0.948 -1.678 12.071 1.00 93.69 97 GLU A N 1
ATOM 738 C CA . GLU A 1 97 ? 1.271 -1.940 13.475 1.00 93.69 97 GLU A CA 1
ATOM 739 C C . GLU A 1 97 ? 0.969 -0.727 14.367 1.00 93.69 97 GLU A C 1
ATOM 741 O O . GLU A 1 97 ? 0.257 -0.860 15.368 1.00 93.69 97 GLU A O 1
ATOM 746 N N . LEU A 1 98 ? 1.401 0.472 13.964 1.00 95.00 98 LEU A N 1
ATOM 747 C CA . LEU A 1 98 ? 1.135 1.719 14.689 1.00 95.00 98 LEU A CA 1
ATOM 748 C C . LEU A 1 98 ? -0.361 2.046 14.759 1.00 95.00 98 LEU A C 1
ATOM 750 O O . LEU A 1 98 ? -0.858 2.463 15.808 1.00 95.00 98 LEU A O 1
ATOM 754 N N . GLN A 1 99 ? -1.108 1.829 13.674 1.00 91.56 99 GLN A N 1
ATOM 755 C CA . GLN A 1 99 ? -2.564 1.986 13.670 1.00 91.56 99 GLN A CA 1
ATOM 756 C C . GLN A 1 99 ? -3.239 0.999 14.628 1.00 91.56 99 GLN A C 1
ATOM 758 O O . GLN A 1 99 ? -4.159 1.374 15.361 1.00 91.56 99 GLN A O 1
ATOM 763 N N . THR A 1 100 ? -2.756 -0.245 14.674 1.00 92.56 100 THR A N 1
ATOM 764 C CA . THR A 1 100 ? -3.249 -1.270 15.599 1.00 92.56 100 THR A CA 1
ATOM 765 C C . THR A 1 100 ? -2.945 -0.892 17.050 1.00 92.56 100 THR A C 1
ATOM 767 O O . THR A 1 100 ? -3.812 -1.023 17.917 1.00 92.56 100 THR A O 1
ATOM 770 N N . GLU A 1 101 ? -1.744 -0.389 17.341 1.00 93.56 101 GLU A N 1
ATOM 771 C CA . GLU A 1 101 ? -1.354 0.049 18.684 1.00 93.56 101 GLU A CA 1
ATOM 772 C C . GLU A 1 101 ? -2.145 1.285 19.138 1.00 93.56 101 GLU A C 1
ATOM 774 O O . GLU A 1 101 ? -2.665 1.312 20.257 1.00 93.56 101 GLU A O 1
ATOM 779 N N . SER A 1 102 ? -2.305 2.277 18.259 1.00 93.62 102 SER A N 1
ATOM 780 C CA . SER A 1 102 ? -3.109 3.477 18.516 1.00 93.62 102 SER A CA 1
ATOM 781 C C . SER A 1 102 ? -4.572 3.119 18.798 1.00 93.62 102 SER A C 1
ATOM 783 O O . SER A 1 102 ? -5.137 3.523 19.817 1.00 93.62 102 SER A O 1
ATOM 785 N N . SER A 1 103 ? -5.159 2.243 17.976 1.00 92.38 103 SER A N 1
ATOM 786 C CA . SER A 1 103 ? -6.528 1.752 18.180 1.00 92.38 103 SER A CA 1
ATOM 787 C C . SER A 1 103 ? -6.667 1.013 19.514 1.00 92.38 103 SER A C 1
ATOM 789 O O . SER A 1 103 ? -7.624 1.236 20.257 1.00 92.38 103 SER A O 1
ATOM 791 N N . ARG A 1 104 ? -5.686 0.174 19.885 1.00 93.75 104 ARG A N 1
ATOM 792 C CA . ARG A 1 104 ? -5.665 -0.506 21.194 1.00 93.75 104 ARG A CA 1
ATOM 793 C C . ARG A 1 104 ? -5.642 0.479 22.355 1.00 93.75 104 ARG A C 1
ATOM 795 O O . ARG A 1 104 ? -6.369 0.247 23.319 1.00 93.75 104 ARG A O 1
ATOM 802 N N . LYS A 1 105 ? -4.846 1.551 22.271 1.00 94.94 105 LYS A N 1
ATOM 803 C CA . LYS A 1 105 ? -4.810 2.612 23.291 1.00 94.94 105 LYS A CA 1
ATOM 804 C C . LYS A 1 105 ? -6.185 3.265 23.441 1.00 94.94 105 LYS A C 1
ATOM 806 O O . LYS A 1 105 ? -6.688 3.315 24.560 1.00 94.94 105 LYS A O 1
ATOM 811 N N . GLY A 1 106 ? -6.849 3.614 22.337 1.00 94.25 106 GLY A N 1
ATOM 812 C CA . GLY A 1 106 ? -8.223 4.136 22.368 1.00 94.25 106 GLY A CA 1
ATOM 813 C C . GLY A 1 106 ? -9.225 3.173 23.024 1.00 94.25 106 GLY A C 1
ATOM 814 O O . GLY A 1 106 ? -10.053 3.574 23.842 1.00 94.25 106 GLY A O 1
ATOM 815 N N . PHE A 1 107 ? -9.109 1.867 22.762 1.00 96.81 107 PHE A N 1
ATOM 816 C CA . PHE A 1 107 ? -9.961 0.867 23.415 1.00 96.81 107 PHE A CA 1
ATOM 817 C C . PHE A 1 107 ? -9.669 0.666 24.912 1.00 96.81 107 PHE A C 1
ATOM 819 O O . PHE A 1 107 ? -10.522 0.115 25.611 1.00 96.81 107 PHE A O 1
ATOM 826 N N . MET A 1 108 ? -8.516 1.081 25.449 1.00 96.06 108 MET A N 1
ATOM 827 C CA . MET A 1 108 ? -8.221 0.922 26.883 1.00 96.06 108 MET A CA 1
ATOM 828 C C . MET A 1 108 ? -9.119 1.798 27.762 1.00 96.06 108 MET A C 1
ATOM 830 O O . MET A 1 108 ? -9.604 1.322 28.791 1.00 96.06 108 MET A O 1
ATOM 834 N N . GLU A 1 109 ? -9.409 3.023 27.329 1.00 95.88 109 GLU A N 1
ATOM 835 C CA . GLU A 1 109 ? -10.333 3.929 28.022 1.00 95.88 109 GLU A CA 1
ATOM 836 C C . GLU A 1 109 ? -11.763 3.377 28.000 1.00 95.88 109 GLU A C 1
ATOM 838 O O . GLU A 1 109 ? -12.422 3.253 29.037 1.00 95.88 109 GLU A O 1
ATOM 843 N N . VAL A 1 110 ? -12.200 2.918 26.825 1.00 97.00 110 VAL A N 1
ATOM 844 C CA . VAL A 1 110 ? -13.499 2.264 26.632 1.00 97.00 110 VAL A CA 1
ATOM 845 C C . VAL A 1 110 ? -13.634 1.031 27.534 1.00 97.00 110 VAL A C 1
ATOM 847 O O . VAL A 1 110 ? -14.658 0.842 28.192 1.00 97.00 110 VAL A O 1
ATOM 850 N N . LYS A 1 111 ? -12.590 0.197 27.634 1.00 97.25 111 LYS A N 1
ATOM 851 C CA . LYS A 1 111 ? -12.566 -0.986 28.513 1.00 97.25 111 LYS A CA 1
ATOM 852 C C . LYS A 1 111 ? -12.677 -0.621 29.991 1.00 97.25 111 LYS A C 1
ATOM 854 O O . LYS A 1 111 ? -13.303 -1.373 30.743 1.00 97.25 111 LYS A O 1
ATOM 859 N N . ALA A 1 112 ? -12.072 0.487 30.420 1.00 97.31 112 ALA A N 1
ATOM 860 C CA . ALA A 1 112 ? -12.200 0.974 31.790 1.00 97.31 112 ALA A CA 1
ATOM 861 C C . ALA A 1 112 ? -13.651 1.383 32.089 1.00 97.31 112 ALA A C 1
ATOM 863 O O . ALA A 1 112 ? -14.212 0.946 33.096 1.00 97.31 112 ALA A O 1
ATOM 864 N N . LYS A 1 113 ? -14.296 2.114 31.169 1.00 96.06 113 LYS A N 1
ATOM 865 C CA . LYS A 1 113 ? -15.706 2.512 31.298 1.00 96.06 113 LYS A CA 1
ATOM 866 C C . LYS A 1 113 ? -16.652 1.305 31.281 1.00 96.06 113 LYS A C 1
ATOM 868 O O . LYS A 1 113 ? -17.493 1.182 32.168 1.00 96.06 113 LYS A O 1
ATOM 873 N N . LEU A 1 114 ? -16.476 0.366 30.346 1.00 95.62 114 LEU A N 1
ATOM 874 C CA . LEU A 1 114 ? -17.260 -0.879 30.283 1.00 95.62 114 LEU A CA 1
ATOM 875 C C . LEU A 1 114 ? -17.114 -1.729 31.553 1.00 95.62 114 LEU A C 1
ATOM 877 O O . LEU A 1 114 ? -18.096 -2.311 32.014 1.00 95.62 114 LEU A O 1
ATOM 881 N N . ARG A 1 115 ? -15.913 -1.768 32.150 1.00 96.50 115 ARG A N 1
ATOM 882 C CA . ARG A 1 115 ? -15.671 -2.451 33.430 1.00 96.50 115 ARG A CA 1
ATOM 883 C C . ARG A 1 115 ? -16.423 -1.775 34.576 1.00 96.50 115 ARG A C 1
ATOM 885 O O . ARG A 1 115 ? -17.027 -2.480 35.375 1.00 96.50 115 ARG A O 1
ATOM 892 N N . ALA A 1 116 ? -16.433 -0.442 34.625 1.00 95.31 116 ALA A N 1
ATOM 893 C CA . ALA A 1 116 ? -17.192 0.311 35.625 1.00 95.31 116 ALA A CA 1
ATOM 894 C C . ALA A 1 116 ? -18.709 0.053 35.531 1.00 95.31 116 ALA A C 1
ATOM 896 O O . ALA A 1 116 ? -19.389 0.016 36.549 1.00 95.31 116 ALA A O 1
ATOM 897 N N . MET A 1 117 ? -19.231 -0.200 34.325 1.00 92.00 117 MET A N 1
ATOM 898 C CA . MET A 1 117 ? -20.640 -0.558 34.092 1.00 92.00 117 MET A CA 1
ATOM 899 C C . MET A 1 117 ? -20.937 -2.062 34.224 1.00 92.00 117 MET A C 1
ATOM 901 O O . MET A 1 117 ? -22.069 -2.484 33.989 1.00 92.00 117 MET A O 1
ATOM 905 N N . ASN A 1 118 ? -19.944 -2.880 34.589 1.00 93.38 118 ASN A N 1
ATOM 906 C CA . ASN A 1 118 ? -20.048 -4.338 34.695 1.00 93.38 118 ASN A CA 1
ATOM 907 C C . ASN A 1 118 ? -20.524 -5.034 33.396 1.00 93.38 118 ASN A C 1
ATOM 909 O O . ASN A 1 118 ? -21.283 -6.006 33.425 1.00 93.38 118 ASN A O 1
ATOM 913 N N . VAL A 1 119 ? -20.085 -4.532 32.237 1.00 93.19 119 VAL A N 1
ATOM 914 C CA . VAL A 1 119 ? -20.411 -5.093 30.917 1.00 93.19 119 VAL A CA 1
ATOM 915 C C . VAL A 1 119 ? -19.288 -6.019 30.457 1.00 93.19 119 VAL A C 1
ATOM 917 O O . VAL A 1 119 ? -18.110 -5.665 30.512 1.00 93.19 119 VAL A O 1
ATOM 920 N N . ARG A 1 120 ? -19.642 -7.219 29.979 1.00 94.88 120 ARG A N 1
ATOM 921 C CA . ARG A 1 120 ? -18.662 -8.193 29.478 1.00 94.88 120 ARG A CA 1
ATOM 922 C C . ARG A 1 120 ? -18.114 -7.745 28.126 1.00 94.88 120 ARG A C 1
ATOM 924 O O . ARG A 1 120 ? -18.875 -7.455 27.204 1.00 94.88 120 ARG A O 1
ATOM 931 N N . TYR A 1 121 ? -16.794 -7.757 27.987 1.00 97.31 121 TYR A N 1
ATOM 932 C CA . TYR A 1 121 ? -16.112 -7.431 26.739 1.00 97.31 121 TYR A CA 1
ATOM 933 C C . TYR A 1 121 ? -14.909 -8.345 26.499 1.00 97.31 121 TYR A C 1
ATOM 935 O O . TYR A 1 121 ? -14.376 -8.955 27.424 1.00 97.31 121 TYR A O 1
ATOM 943 N N . MET A 1 122 ? -14.458 -8.403 25.250 1.00 97.12 122 MET A N 1
ATOM 944 C CA . MET A 1 122 ? -13.257 -9.108 24.816 1.00 97.12 122 MET A CA 1
ATOM 945 C C . MET A 1 122 ? -12.567 -8.286 23.727 1.00 97.12 122 MET A C 1
ATOM 947 O O . MET A 1 122 ? -13.210 -7.858 22.774 1.00 97.12 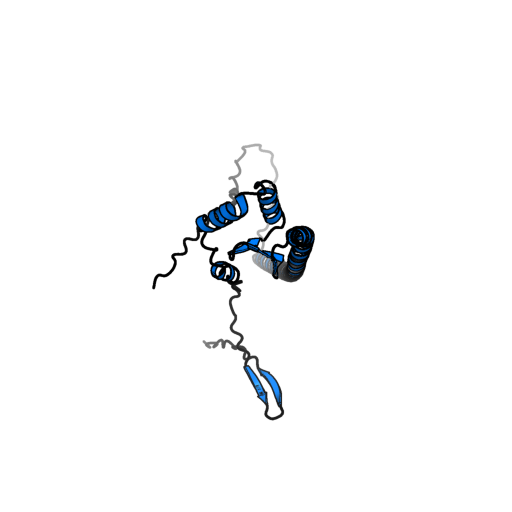122 MET A O 1
ATOM 951 N N . LEU A 1 123 ? -11.266 -8.045 23.873 1.00 96.19 123 LEU A N 1
ATOM 952 C CA . LEU A 1 123 ? -10.467 -7.386 22.841 1.00 96.19 123 LEU A CA 1
ATOM 953 C C . LEU A 1 123 ? -9.819 -8.466 21.972 1.00 96.19 123 LEU A C 1
ATOM 955 O O . LEU A 1 123 ? -9.060 -9.284 22.483 1.00 96.19 123 LEU A O 1
ATOM 959 N N . LEU A 1 124 ? -10.142 -8.469 20.684 1.00 94.56 124 LEU A N 1
ATOM 960 C CA . LEU A 1 124 ? -9.630 -9.405 19.689 1.00 94.56 124 LEU A CA 1
ATOM 961 C C . LEU A 1 124 ? -8.444 -8.784 18.941 1.00 94.56 124 LEU A C 1
ATOM 963 O O . LEU A 1 124 ? -8.376 -7.567 18.741 1.00 94.56 124 LEU A O 1
ATOM 967 N N . TYR A 1 125 ? -7.515 -9.625 18.496 1.00 86.19 125 TYR A N 1
ATOM 968 C CA . TYR A 1 125 ? -6.496 -9.251 17.514 1.00 86.19 125 TYR A CA 1
ATOM 969 C C . TYR A 1 125 ? -7.192 -9.122 16.143 1.00 86.19 125 TYR A C 1
ATOM 971 O O . TYR A 1 125 ? -7.929 -10.030 15.777 1.00 86.19 125 TYR A O 1
ATOM 979 N N . SER A 1 126 ? -7.111 -8.033 15.373 1.00 80.12 126 SER A N 1
ATOM 980 C CA . SER A 1 126 ? -6.219 -6.862 15.332 1.00 80.12 126 SER A CA 1
ATOM 981 C C . SER A 1 126 ? -6.848 -5.556 15.873 1.00 80.12 126 SER A C 1
ATOM 983 O O . SER A 1 126 ? -7.050 -4.597 15.141 1.00 80.12 126 SER A O 1
ATOM 985 N N . ALA A 1 127 ? -7.124 -5.484 17.183 1.00 93.25 127 ALA A N 1
ATOM 986 C CA . ALA A 1 127 ? -7.756 -4.326 17.846 1.00 93.25 127 ALA A CA 1
ATOM 987 C C . ALA A 1 127 ? -9.259 -4.164 17.559 1.00 93.25 127 ALA A C 1
ATOM 989 O O . ALA A 1 127 ? -9.759 -3.056 17.419 1.00 93.25 127 ALA A O 1
ATOM 990 N N . ARG A 1 128 ? -10.006 -5.272 17.536 1.00 95.00 128 ARG A N 1
ATOM 991 C CA . ARG A 1 128 ? -11.475 -5.248 17.451 1.00 95.00 128 ARG A CA 1
ATOM 992 C C . ARG A 1 128 ? -12.073 -5.504 18.827 1.00 95.00 128 ARG A C 1
ATOM 994 O O . ARG A 1 128 ? -11.727 -6.495 19.472 1.00 95.00 128 ARG A O 1
ATOM 1001 N N . LEU A 1 129 ? -12.971 -4.644 19.298 1.00 97.19 129 LEU A N 1
ATOM 1002 C CA . LEU A 1 129 ? -13.625 -4.833 20.591 1.00 97.19 129 LEU A CA 1
ATOM 1003 C C . LEU A 1 129 ? -14.956 -5.559 20.411 1.00 97.19 129 LEU A C 1
ATOM 1005 O O . LEU A 1 129 ? -15.864 -5.064 19.752 1.00 97.19 129 LEU A O 1
ATOM 1009 N N . LYS A 1 130 ? -15.083 -6.722 21.043 1.00 97.25 130 LYS A N 1
ATOM 1010 C CA . LYS A 1 130 ? -16.337 -7.458 21.172 1.00 97.25 130 LYS A CA 1
ATOM 1011 C C . LYS A 1 130 ? -17.001 -7.090 22.495 1.00 97.25 130 LYS A C 1
ATOM 1013 O O . LYS A 1 130 ? -16.436 -7.348 23.556 1.00 97.25 130 LYS A O 1
ATOM 1018 N N . VAL A 1 131 ? -18.204 -6.536 22.452 1.00 96.56 131 VAL A N 1
ATOM 1019 C CA . VAL A 1 131 ? -19.027 -6.229 23.632 1.00 96.56 131 VAL A CA 1
ATOM 1020 C C . VAL A 1 131 ? -20.205 -7.195 23.666 1.00 96.56 131 VAL A C 1
ATOM 1022 O O . VAL A 1 131 ? -20.894 -7.371 22.662 1.00 96.56 131 VAL A O 1
ATOM 1025 N N . ILE A 1 132 ? -20.423 -7.852 24.807 1.00 92.69 132 ILE A N 1
ATOM 1026 C CA . ILE A 1 132 ? -21.496 -8.833 24.988 1.00 92.69 132 ILE A CA 1
ATOM 1027 C C . ILE A 1 132 ? -22.577 -8.213 25.871 1.00 92.69 132 ILE A C 1
ATOM 1029 O O . ILE A 1 132 ? -22.356 -7.987 27.062 1.00 92.69 132 ILE A O 1
ATOM 1033 N N . SER A 1 133 ? -23.753 -7.972 25.293 1.00 87.25 133 SER A N 1
ATOM 1034 C CA . SER A 1 133 ? -24.911 -7.407 25.990 1.00 87.25 133 SER A CA 1
ATOM 1035 C C . SER A 1 133 ? -26.173 -8.190 25.639 1.00 87.25 133 SER A C 1
ATOM 1037 O O . SER A 1 133 ? -26.417 -8.502 24.476 1.00 87.25 133 SER A O 1
ATOM 1039 N N . GLY A 1 134 ? -26.960 -8.574 26.649 1.00 84.44 134 GLY A N 1
ATOM 1040 C CA . GLY A 1 134 ? -28.227 -9.290 26.444 1.00 84.44 134 GLY A CA 1
ATOM 1041 C C . GLY A 1 134 ? -28.111 -10.602 25.651 1.00 84.44 134 GLY A C 1
ATOM 1042 O O . GLY A 1 134 ? -29.043 -10.962 24.940 1.00 84.44 134 GLY A O 1
ATOM 1043 N N . GLY A 1 135 ? -26.963 -11.287 25.722 1.00 89.12 135 GLY A N 1
ATOM 1044 C CA . GLY A 1 135 ? -26.689 -12.516 24.963 1.00 89.12 135 GLY A CA 1
ATOM 1045 C C . GLY A 1 135 ? -26.251 -12.300 23.508 1.00 89.12 135 GLY A C 1
ATOM 1046 O O . GLY A 1 135 ? -25.906 -13.269 22.838 1.00 89.12 135 GLY A O 1
ATOM 1047 N N . ARG A 1 136 ? -26.204 -11.054 23.017 1.00 87.31 136 ARG A N 1
ATOM 1048 C CA . ARG A 1 136 ? -25.688 -10.709 21.684 1.00 87.31 136 ARG A CA 1
ATOM 1049 C C . ARG A 1 136 ? -24.262 -10.188 21.768 1.00 87.31 136 ARG A C 1
ATOM 1051 O O . ARG A 1 136 ? -23.843 -9.632 22.781 1.00 87.31 136 ARG A O 1
ATOM 1058 N N . SER A 1 137 ? -23.510 -10.415 20.698 1.00 94.25 137 SER A N 1
ATOM 1059 C CA . SER A 1 137 ? -22.137 -9.943 20.549 1.00 94.25 137 SER A CA 1
ATOM 1060 C C . SER A 1 137 ? -22.088 -8.834 19.508 1.00 94.25 137 SER A C 1
ATOM 1062 O O . SER A 1 137 ? -22.501 -9.052 18.375 1.00 94.25 137 SER A O 1
ATOM 1064 N N . HIS A 1 138 ? -21.548 -7.680 19.882 1.00 93.56 138 HIS A N 1
ATOM 1065 C CA . HIS A 1 138 ? -21.319 -6.551 18.984 1.00 93.56 138 HIS A CA 1
ATOM 1066 C C . HIS A 1 138 ? -19.822 -6.353 18.801 1.00 93.56 138 HIS A C 1
ATOM 1068 O O . HIS A 1 138 ? -19.085 -6.362 19.785 1.00 93.56 138 HIS A O 1
ATOM 1074 N N . PHE A 1 139 ? -19.379 -6.201 17.558 1.00 95.56 139 PHE A N 1
ATOM 1075 C CA . PHE A 1 139 ? -17.975 -6.002 17.221 1.00 95.56 139 PHE A CA 1
ATOM 1076 C C . PHE A 1 139 ? -17.772 -4.571 16.752 1.00 95.56 139 PHE A C 1
ATOM 1078 O O . PHE A 1 139 ? -18.491 -4.105 15.874 1.00 95.56 139 PHE A O 1
ATOM 1085 N N . PHE A 1 140 ? -16.771 -3.913 17.317 1.00 96.06 140 PHE A N 1
ATOM 1086 C CA . PHE A 1 140 ? -16.409 -2.543 16.997 1.00 96.06 140 PHE A CA 1
ATOM 1087 C C . PHE A 1 140 ? -14.972 -2.512 16.508 1.00 96.06 140 PHE A C 1
ATOM 1089 O O . PHE A 1 140 ? -14.082 -3.093 17.137 1.00 96.06 140 PHE A O 1
ATOM 1096 N N . ASN A 1 141 ? -14.759 -1.838 15.384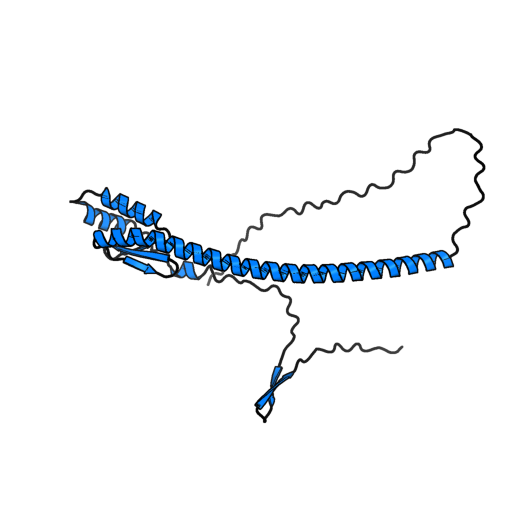 1.00 94.62 141 ASN A N 1
ATOM 1097 C CA . ASN A 1 141 ? -13.427 -1.655 14.808 1.00 94.62 141 ASN A CA 1
ATOM 1098 C C . ASN A 1 141 ? -12.807 -0.328 15.258 1.00 94.62 141 ASN A C 1
ATOM 1100 O O . ASN A 1 141 ? -11.601 -0.143 15.137 1.00 94.62 141 ASN A O 1
ATOM 1104 N N . ARG A 1 142 ? -13.630 0.588 15.784 1.00 95.88 142 ARG A N 1
ATOM 1105 C CA . ARG A 1 142 ? -13.230 1.930 16.199 1.00 95.88 142 ARG A CA 1
ATOM 1106 C C . ARG A 1 142 ? -13.714 2.239 17.620 1.00 95.88 142 ARG A C 1
ATOM 1108 O O . ARG A 1 142 ? -14.854 1.902 17.951 1.00 95.88 142 ARG A O 1
ATOM 1115 N N . PRO A 1 143 ? -12.891 2.868 18.476 1.00 96.50 143 PRO A N 1
ATOM 1116 C CA . PRO A 1 143 ? -13.294 3.205 19.841 1.00 96.50 143 PRO A CA 1
ATOM 1117 C C . PRO A 1 143 ? -14.433 4.235 19.878 1.00 96.50 143 PRO A C 1
ATOM 1119 O O . PRO A 1 143 ? -15.277 4.175 20.769 1.00 96.50 143 PRO A O 1
ATOM 1122 N N . GLU A 1 144 ? -14.526 5.124 18.887 1.00 96.31 144 GLU A N 1
ATOM 1123 C CA . GLU A 1 144 ? -15.566 6.156 18.796 1.00 96.31 144 GLU A CA 1
ATOM 1124 C C . GLU A 1 144 ? -16.966 5.554 18.632 1.00 96.31 144 GLU A C 1
ATOM 1126 O O . GLU A 1 144 ? -17.940 6.086 19.159 1.00 96.31 144 GLU A O 1
ATOM 1131 N N . GLU A 1 145 ? -17.083 4.427 17.924 1.00 95.69 145 GLU A N 1
ATOM 1132 C CA . GLU A 1 145 ? -18.354 3.710 17.770 1.00 95.69 145 GLU A CA 1
ATOM 1133 C C . GLU A 1 145 ? -18.859 3.202 19.121 1.00 95.69 145 GLU A C 1
ATOM 1135 O O . GLU A 1 145 ? -20.053 3.284 19.417 1.00 95.69 145 GLU A O 1
ATOM 1140 N N . VAL A 1 146 ? -17.937 2.731 19.965 1.00 95.94 146 VAL A N 1
ATOM 1141 C CA . VAL A 1 146 ? -18.276 2.284 21.314 1.00 95.94 146 VAL A CA 1
ATOM 1142 C C . VAL A 1 146 ? -18.655 3.472 22.181 1.00 95.94 146 VAL A C 1
ATOM 1144 O O . VAL A 1 146 ? -19.630 3.383 22.914 1.00 95.94 146 VAL A O 1
ATOM 1147 N N . TRP A 1 147 ? -17.952 4.601 22.077 1.00 96.25 147 TRP A N 1
ATOM 1148 C CA . TRP A 1 147 ? -18.321 5.809 22.816 1.00 96.25 147 TRP A CA 1
ATOM 1149 C C . TRP A 1 147 ? -19.729 6.292 22.486 1.00 96.25 147 TRP A C 1
ATOM 1151 O O . TRP A 1 147 ? -20.505 6.528 23.406 1.00 96.25 147 TRP A O 1
ATOM 1161 N N . ARG A 1 148 ? -20.110 6.328 21.205 1.00 95.31 148 ARG A N 1
ATOM 1162 C CA . ARG A 1 148 ? -21.489 6.664 20.810 1.00 95.31 148 ARG A CA 1
ATOM 1163 C C . ARG A 1 148 ? -22.503 5.703 21.422 1.00 95.31 148 ARG A C 1
ATOM 1165 O O . ARG A 1 148 ? -23.541 6.141 21.907 1.00 95.31 148 ARG A O 1
ATOM 1172 N N . LEU A 1 149 ? -22.197 4.404 21.440 1.00 92.00 149 LEU A N 1
ATOM 1173 C CA . LEU A 1 149 ? -23.047 3.414 22.102 1.00 92.00 149 LEU A CA 1
ATOM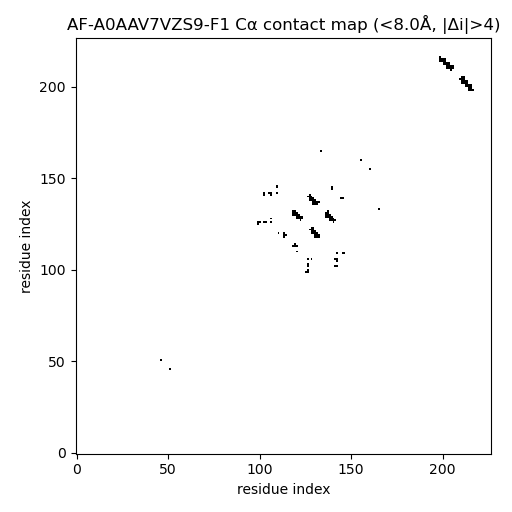 1174 C C . LEU A 1 149 ? -23.179 3.703 23.605 1.00 92.00 149 LEU A C 1
ATOM 1176 O O . LEU A 1 149 ? -24.278 3.633 24.149 1.00 92.00 149 LEU A O 1
ATOM 1180 N N . LEU A 1 150 ? -22.074 4.044 24.272 1.00 92.31 150 LEU A N 1
ATOM 1181 C CA . LEU A 1 150 ? -22.067 4.364 25.698 1.00 92.31 150 LEU A CA 1
ATOM 1182 C C . LEU A 1 150 ? -22.826 5.656 26.011 1.00 92.31 150 LEU A C 1
ATOM 1184 O O . LEU A 1 150 ? -23.554 5.695 26.996 1.00 92.31 150 LEU A O 1
ATOM 1188 N N . GLU A 1 151 ? -22.713 6.683 25.172 1.00 93.38 151 GLU A N 1
ATOM 1189 C CA . GLU A 1 151 ? -23.500 7.915 25.295 1.00 93.38 151 GLU A CA 1
ATOM 1190 C C . GLU A 1 151 ? -24.997 7.649 25.132 1.00 93.38 151 GLU A C 1
ATOM 1192 O O . GLU A 1 151 ? -25.815 8.219 25.852 1.00 93.38 151 GLU A O 1
ATOM 1197 N N . MET A 1 152 ? -25.371 6.769 24.199 1.00 89.31 152 MET A N 1
ATOM 1198 C CA . MET A 1 152 ? -26.760 6.341 24.050 1.00 89.31 152 MET A CA 1
ATOM 1199 C C . MET A 1 152 ? -27.256 5.579 25.285 1.00 89.31 152 MET A C 1
ATOM 1201 O O . MET A 1 152 ? -28.413 5.743 25.661 1.00 89.31 152 MET A O 1
ATOM 1205 N N . TRP A 1 153 ? -26.401 4.780 25.931 1.00 85.81 153 TRP A N 1
ATOM 1206 C CA . TRP A 1 153 ? -26.744 4.081 27.174 1.00 85.81 153 TRP A CA 1
ATOM 1207 C C . TRP A 1 153 ? -26.885 5.015 28.371 1.00 85.81 153 TRP A C 1
ATOM 1209 O O . TRP A 1 153 ? -27.767 4.793 29.189 1.00 85.81 153 TRP A O 1
ATOM 1219 N N . ASP A 1 154 ? -26.046 6.044 28.472 1.00 87.56 154 ASP A N 1
ATOM 1220 C CA . ASP A 1 154 ? -26.106 7.020 29.566 1.00 87.56 154 ASP A CA 1
ATOM 1221 C C . ASP A 1 154 ? -27.364 7.900 29.467 1.00 87.56 154 ASP A C 1
ATOM 1223 O O . ASP A 1 154 ? -27.966 8.268 30.473 1.00 87.56 154 ASP A O 1
ATOM 1227 N N . LYS A 1 155 ? -27.810 8.186 28.235 1.00 86.69 155 LYS A N 1
ATOM 1228 C CA . LYS A 1 155 ? -29.063 8.909 27.958 1.00 86.69 155 LYS A CA 1
ATOM 1229 C C . LYS A 1 155 ? -30.320 8.052 28.137 1.00 86.69 155 LYS A C 1
ATOM 1231 O O . LYS A 1 155 ? -31.403 8.613 28.286 1.00 86.69 155 LYS A O 1
ATOM 1236 N N . ALA A 1 156 ? -30.202 6.724 28.093 1.00 79.19 156 ALA A N 1
ATOM 1237 C CA . ALA A 1 156 ? -31.324 5.817 28.314 1.00 79.19 156 ALA A CA 1
ATOM 1238 C C . ALA A 1 156 ? -31.682 5.804 29.810 1.00 79.19 156 ALA A C 1
ATOM 1240 O O . ALA A 1 156 ? -30.847 5.498 30.661 1.00 79.19 156 ALA A O 1
ATOM 1241 N N . VAL A 1 157 ? -32.916 6.186 30.141 1.00 55.50 157 VAL A N 1
ATOM 1242 C CA . VAL A 1 157 ? -33.333 6.532 31.509 1.00 55.50 157 VAL A CA 1
ATOM 1243 C C . VAL A 1 157 ? -33.158 5.331 32.461 1.00 55.50 157 VAL A C 1
ATOM 1245 O O . VAL A 1 157 ? -33.604 4.221 32.145 1.00 55.50 157 VAL A O 1
ATOM 1248 N N . PRO A 1 158 ? -32.546 5.510 33.650 1.00 57.88 158 PRO A N 1
ATOM 1249 C CA . PRO A 1 158 ? -32.329 4.428 34.606 1.00 57.88 158 PRO A CA 1
ATOM 1250 C C . PRO A 1 158 ? -33.657 4.025 35.268 1.00 57.88 158 PRO A C 1
ATOM 1252 O O . PRO A 1 158 ? -34.024 4.539 36.318 1.00 57.88 158 PRO A O 1
ATOM 1255 N N . GLY A 1 159 ? -34.397 3.103 34.650 1.00 55.88 159 GLY A N 1
ATOM 1256 C CA . GLY A 1 159 ? -35.623 2.550 35.238 1.00 55.88 159 GLY A CA 1
ATOM 1257 C C . GLY A 1 159 ? -36.385 1.593 34.326 1.00 55.88 159 GLY A C 1
ATOM 1258 O O . GLY A 1 159 ? -36.683 0.477 34.738 1.00 55.88 159 GLY A O 1
ATOM 1259 N N . GLU A 1 160 ? -36.624 1.975 33.070 1.00 53.34 160 GLU A N 1
ATOM 1260 C CA . GLU A 1 160 ? -37.455 1.192 32.131 1.00 53.34 160 GLU A CA 1
ATOM 1261 C C . GLU A 1 160 ? -36.659 0.576 30.964 1.00 53.34 160 GLU A C 1
ATOM 1263 O O . GLU A 1 160 ? -37.098 -0.378 30.319 1.00 53.34 160 GLU A O 1
ATOM 1268 N N . ASP A 1 161 ? -35.440 1.055 30.712 1.00 53.97 161 ASP A N 1
ATOM 1269 C CA . ASP A 1 161 ? -34.862 0.944 29.371 1.00 53.97 161 ASP A CA 1
ATOM 1270 C C . ASP A 1 161 ? -33.904 -0.229 29.140 1.00 53.97 161 ASP A C 1
ATOM 1272 O O . ASP A 1 161 ? -33.584 -0.538 27.993 1.00 53.97 161 ASP A O 1
ATOM 1276 N N . ARG A 1 162 ? -33.461 -0.966 30.171 1.00 58.91 162 ARG A N 1
ATOM 1277 C CA . ARG A 1 162 ? -32.622 -2.163 29.919 1.00 58.91 162 ARG A CA 1
ATOM 1278 C C . ARG A 1 162 ? -33.372 -3.219 29.111 1.00 58.91 162 ARG A C 1
ATOM 1280 O O . ARG A 1 162 ? -32.752 -3.971 28.361 1.00 58.91 162 ARG A O 1
ATOM 1287 N N . GLU A 1 163 ? -34.688 -3.288 29.269 1.00 60.31 163 GLU A N 1
ATOM 1288 C CA . GLU A 1 163 ? -35.546 -4.252 28.587 1.00 60.31 163 GLU A CA 1
ATOM 1289 C C . GLU A 1 163 ? -35.995 -3.746 27.211 1.00 60.31 163 GLU A C 1
ATOM 1291 O O . GLU A 1 163 ? -36.033 -4.523 26.256 1.00 60.31 163 GLU A O 1
ATOM 1296 N N . ILE A 1 164 ? -36.224 -2.436 27.075 1.00 62.97 164 ILE A N 1
ATOM 1297 C CA . ILE A 1 164 ? -36.498 -1.775 25.793 1.00 62.97 164 ILE A CA 1
ATOM 1298 C C . ILE A 1 164 ? -35.267 -1.843 24.893 1.00 62.97 164 ILE A C 1
ATOM 1300 O O . ILE A 1 164 ? -35.399 -2.218 23.737 1.00 62.97 164 ILE A O 1
ATOM 1304 N N . TRP A 1 165 ? -34.060 -1.622 25.413 1.00 60.81 165 TRP A N 1
ATOM 1305 C CA . TRP A 1 165 ? -32.826 -1.814 24.651 1.00 60.81 165 TRP A CA 1
ATOM 1306 C C . TRP A 1 165 ? -32.555 -3.277 24.325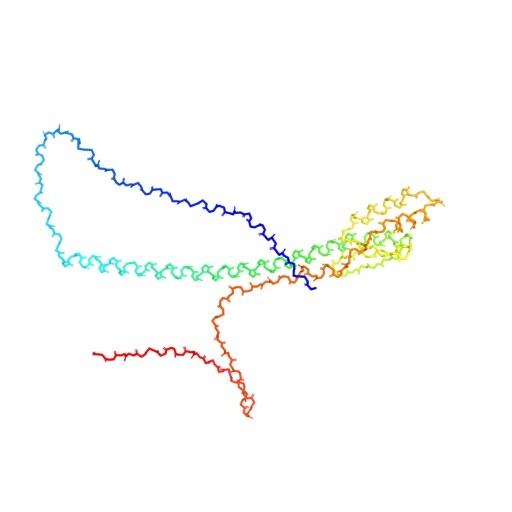 1.00 60.81 165 TRP A C 1
ATOM 1308 O O . TRP A 1 165 ? -32.119 -3.578 23.214 1.00 60.81 165 TRP A O 1
ATOM 1318 N N . ARG A 1 166 ? -32.871 -4.205 25.239 1.00 60.19 166 ARG A N 1
ATOM 1319 C CA . ARG A 1 166 ? -32.852 -5.643 24.931 1.00 60.19 166 ARG A CA 1
ATOM 1320 C C . ARG A 1 166 ? -33.800 -5.951 23.766 1.00 60.19 166 ARG A C 1
ATOM 1322 O O . ARG A 1 166 ? -33.404 -6.699 22.880 1.00 60.19 166 ARG A O 1
ATOM 1329 N N . ARG A 1 167 ? -34.987 -5.329 23.709 1.00 64.69 167 ARG A N 1
ATOM 1330 C CA . ARG A 1 167 ? -35.928 -5.432 22.578 1.00 64.69 167 ARG A CA 1
ATOM 1331 C C . ARG A 1 167 ? -35.443 -4.716 21.321 1.00 64.69 167 ARG A C 1
ATOM 1333 O O . ARG A 1 167 ? -35.564 -5.292 20.253 1.00 64.69 167 ARG A O 1
ATOM 1340 N N . HIS A 1 168 ? -34.863 -3.524 21.416 1.00 61.94 168 HIS A N 1
ATOM 1341 C CA . HIS A 1 168 ? -34.396 -2.744 20.267 1.00 61.94 168 HIS A CA 1
ATOM 1342 C C . HIS A 1 168 ? -33.213 -3.430 19.587 1.00 61.94 168 HIS A C 1
ATOM 1344 O O . HIS A 1 168 ? -33.184 -3.543 18.365 1.00 61.94 168 HIS A O 1
ATOM 1350 N N . PHE A 1 169 ? -32.285 -3.976 20.378 1.00 59.03 169 PHE A N 1
ATOM 1351 C CA . PHE A 1 169 ? -31.219 -4.825 19.860 1.00 59.03 169 PHE A CA 1
ATOM 1352 C C . PHE A 1 169 ? -31.712 -6.193 19.418 1.00 59.03 169 PHE A C 1
ATOM 1354 O O . PHE A 1 169 ? -31.046 -6.789 18.582 1.00 59.03 169 PHE A O 1
ATOM 1361 N N . GLN A 1 170 ? -32.827 -6.707 19.953 1.00 59.94 170 GLN A N 1
ATOM 1362 C CA . GLN A 1 170 ? -33.438 -7.948 19.473 1.00 59.94 170 GLN A CA 1
ATOM 1363 C C . GLN A 1 170 ? -34.129 -7.781 18.119 1.00 59.94 170 GLN A C 1
ATOM 1365 O O . GLN A 1 170 ? -33.909 -8.600 17.225 1.00 59.94 170 GLN A O 1
ATOM 1370 N N . ALA A 1 171 ? -34.903 -6.706 17.989 1.00 57.50 171 ALA A N 1
ATOM 1371 C CA . ALA A 1 171 ? -35.703 -6.337 16.833 1.00 57.50 171 ALA A CA 1
ATOM 1372 C C . ALA A 1 171 ? -34.863 -5.771 15.694 1.00 57.50 171 ALA A C 1
ATOM 1374 O O . ALA A 1 171 ? -35.237 -5.942 14.539 1.00 57.50 171 ALA A O 1
ATOM 1375 N N . SER A 1 172 ? -33.715 -5.150 15.998 1.00 56.19 172 SER A N 1
ATOM 1376 C CA . SER A 1 172 ? -32.851 -4.608 14.956 1.00 56.19 172 SER A CA 1
ATOM 1377 C C . SER A 1 172 ? -32.354 -5.673 14.005 1.00 56.19 172 SER A C 1
ATOM 1379 O O . SER A 1 172 ? -31.974 -5.268 12.917 1.00 56.19 172 SER A O 1
ATOM 1381 N N . GLY A 1 173 ? -32.404 -6.969 14.377 1.00 45.78 173 GLY A N 1
ATOM 1382 C CA . GLY A 1 173 ? -32.430 -8.104 13.444 1.00 45.78 173 GLY A CA 1
ATOM 1383 C C . GLY A 1 173 ? -31.384 -8.047 12.338 1.00 45.78 173 GLY A C 1
ATOM 1384 O O . GLY A 1 173 ? -31.546 -8.709 11.323 1.00 45.78 173 GLY A O 1
ATOM 1385 N N . ALA A 1 174 ? -30.351 -7.225 12.526 1.00 45.66 174 ALA A N 1
ATOM 1386 C CA . ALA A 1 174 ? -29.286 -7.015 11.596 1.00 45.66 174 ALA A CA 1
ATOM 1387 C C . ALA A 1 174 ? -28.543 -8.314 11.738 1.00 45.66 174 ALA A C 1
ATOM 1389 O O . ALA A 1 174 ? -27.848 -8.525 12.739 1.00 45.66 174 ALA A O 1
ATOM 1390 N N . GLU A 1 175 ? -28.869 -9.226 10.822 1.00 43.72 175 GLU A N 1
ATOM 1391 C CA . GLU A 1 175 ? -28.107 -10.414 10.528 1.00 43.72 175 GLU A CA 1
ATOM 1392 C C . GLU A 1 175 ? -26.671 -10.005 10.759 1.00 43.72 175 GLU A C 1
ATOM 1394 O O . GLU A 1 175 ? -26.164 -9.094 10.100 1.00 43.72 175 GLU A O 1
ATOM 1399 N N . SER A 1 176 ? -26.101 -10.539 11.844 1.00 40.06 176 SER A N 1
ATOM 1400 C CA . SER A 1 176 ? -24.700 -10.350 12.164 1.00 40.06 176 SER A CA 1
ATOM 1401 C C . SER A 1 176 ? -23.994 -10.542 10.834 1.00 40.06 176 SER A C 1
ATOM 1403 O O . SER A 1 176 ? -24.129 -11.658 10.328 1.00 40.06 176 SER A O 1
ATOM 1405 N N . PRO A 1 177 ? -23.358 -9.509 10.236 1.00 44.75 177 PRO A N 1
ATOM 1406 C CA . PRO A 1 177 ? -22.732 -9.666 8.936 1.00 44.75 177 PRO A CA 1
ATOM 1407 C C . PRO A 1 177 ? -21.879 -10.910 9.065 1.00 44.75 177 PRO A C 1
ATOM 1409 O O . PRO A 1 177 ? -21.078 -10.990 10.005 1.00 44.75 177 PRO A O 1
ATOM 1412 N N . ASP A 1 178 ? -22.226 -11.929 8.274 1.00 44.03 178 ASP A N 1
ATOM 1413 C CA . ASP A 1 178 ? -21.667 -13.260 8.412 1.00 44.03 178 ASP A CA 1
ATOM 1414 C C . ASP A 1 178 ? -20.161 -13.061 8.342 1.00 44.03 178 ASP A C 1
ATOM 1416 O O . ASP A 1 178 ? -19.624 -12.663 7.313 1.00 44.03 178 ASP A O 1
ATOM 1420 N N . TRP A 1 179 ? -19.483 -13.179 9.480 1.00 46.91 179 TRP A N 1
ATOM 1421 C CA . TRP A 1 179 ? -18.087 -12.771 9.611 1.00 46.91 179 TRP A CA 1
ATOM 1422 C C . TRP A 1 179 ? -17.190 -13.664 8.746 1.00 46.91 179 TRP A C 1
ATOM 1424 O O . TRP A 1 179 ? -16.065 -13.277 8.441 1.00 46.91 179 TRP A O 1
ATOM 1434 N N . ARG A 1 180 ? -17.733 -14.795 8.268 1.00 42.97 180 ARG A N 1
ATOM 1435 C CA . ARG A 1 180 ? -17.170 -15.627 7.201 1.00 42.97 180 ARG A CA 1
ATOM 1436 C C . ARG A 1 180 ? -17.016 -14.891 5.866 1.00 42.97 180 ARG A C 1
ATOM 1438 O O . ARG A 1 180 ? -16.141 -15.249 5.091 1.00 42.97 180 ARG A O 1
ATOM 1445 N N . SER A 1 181 ? -17.799 -13.845 5.604 1.00 46.88 181 SER A N 1
ATOM 1446 C CA . SER A 1 181 ? -17.645 -13.005 4.408 1.00 46.88 181 SER A CA 1
ATOM 1447 C C . SER A 1 181 ? -16.491 -12.003 4.521 1.00 46.88 181 SER A C 1
ATOM 1449 O O . SER A 1 181 ? -16.032 -11.505 3.503 1.00 46.88 181 SER A O 1
ATOM 1451 N N . CYS A 1 182 ? -15.962 -11.727 5.722 1.00 42.12 182 CYS A N 1
ATOM 1452 C CA . CYS A 1 182 ? -14.804 -10.836 5.880 1.00 42.12 182 CYS A CA 1
ATOM 1453 C C . CYS A 1 182 ? -13.448 -11.551 5.734 1.00 42.12 182 CYS A C 1
ATOM 1455 O O . CYS A 1 182 ? -12.437 -10.870 5.593 1.00 42.12 182 CYS A O 1
ATOM 1457 N N . GLU A 1 183 ? -13.409 -12.888 5.756 1.00 43.25 183 GLU A N 1
ATOM 1458 C CA . GLU A 1 183 ? -12.189 -13.661 5.460 1.00 43.25 183 GLU A CA 1
ATOM 1459 C C . GLU A 1 183 ? -12.003 -13.936 3.957 1.00 43.25 183 GLU A C 1
ATOM 1461 O O . GLU A 1 183 ? -10.903 -14.286 3.540 1.00 43.25 183 GLU A O 1
ATOM 1466 N N . ALA A 1 184 ? -13.033 -13.740 3.125 1.00 43.88 184 ALA A N 1
ATOM 1467 C CA . ALA A 1 184 ? -12.984 -14.097 1.704 1.00 43.88 184 ALA A CA 1
ATOM 1468 C C . ALA A 1 184 ? -12.435 -12.999 0.765 1.00 43.88 184 ALA A C 1
ATOM 1470 O O . ALA A 1 184 ? -12.038 -13.328 -0.347 1.00 43.88 184 ALA A O 1
ATOM 1471 N N . ASP A 1 185 ? -12.340 -11.736 1.201 1.00 41.38 185 ASP A N 1
ATOM 1472 C CA . ASP A 1 185 ? -11.886 -10.617 0.345 1.00 41.38 185 ASP A CA 1
ATOM 1473 C C . ASP A 1 185 ? -10.441 -10.139 0.610 1.00 41.38 185 ASP A C 1
ATOM 1475 O O . ASP A 1 185 ? -9.970 -9.214 -0.047 1.00 41.38 185 ASP A O 1
ATOM 1479 N N . GLN A 1 186 ? -9.693 -10.763 1.532 1.00 47.53 186 GLN A N 1
ATOM 1480 C CA . GLN A 1 186 ? -8.264 -10.446 1.756 1.00 47.53 186 GLN A CA 1
ATOM 1481 C C . GLN A 1 186 ? -7.289 -11.499 1.215 1.00 47.53 186 GLN A C 1
ATOM 1483 O O . GLN A 1 186 ? -6.082 -11.379 1.409 1.00 47.53 186 GLN A O 1
ATOM 1488 N N . LEU A 1 187 ? -7.793 -12.491 0.479 1.00 43.25 187 LEU A N 1
ATOM 1489 C CA . LEU A 1 187 ? -6.976 -13.451 -0.262 1.00 43.25 187 LEU A CA 1
ATOM 1490 C C . LEU A 1 187 ? -7.255 -13.354 -1.769 1.00 43.25 187 LEU A C 1
ATOM 1492 O O . LEU A 1 187 ? -7.419 -14.362 -2.449 1.00 43.25 187 LEU A O 1
ATOM 1496 N N . VAL A 1 188 ? -7.358 -12.132 -2.297 1.00 46.12 188 VAL A N 1
ATOM 1497 C CA . VAL A 1 188 ? -7.304 -11.927 -3.747 1.00 46.12 188 VAL A CA 1
ATOM 1498 C C . VAL A 1 188 ? -5.834 -11.850 -4.122 1.00 46.12 188 VAL A C 1
ATOM 1500 O O . VAL A 1 188 ? -5.156 -10.880 -3.792 1.00 46.12 188 VAL A O 1
ATOM 1503 N N . ASP A 1 189 ? -5.366 -12.932 -4.738 1.00 41.09 189 ASP A N 1
ATOM 1504 C CA . ASP A 1 189 ? -4.197 -13.031 -5.604 1.00 41.09 189 ASP A CA 1
ATOM 1505 C C . ASP A 1 189 ? -3.424 -11.716 -5.7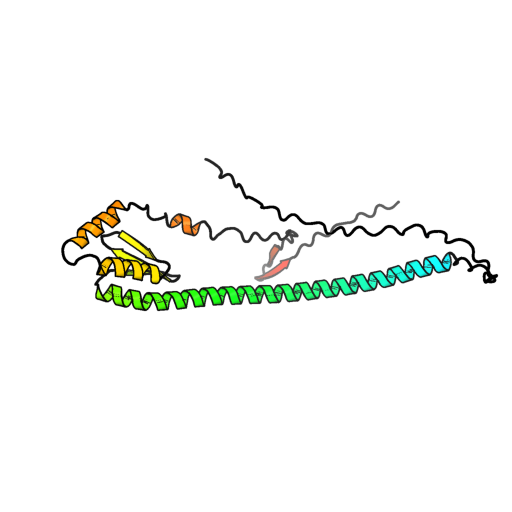90 1.00 41.09 189 ASP A C 1
ATOM 1507 O O . ASP A 1 189 ? -3.718 -10.912 -6.679 1.00 41.09 189 ASP A O 1
ATOM 1511 N N . ALA A 1 190 ? -2.315 -11.579 -5.061 1.00 45.28 190 ALA A N 1
ATOM 1512 C CA . ALA A 1 190 ? -1.118 -11.009 -5.664 1.00 45.28 190 ALA A CA 1
ATOM 1513 C C . ALA A 1 190 ? -0.624 -12.021 -6.712 1.00 45.28 190 ALA A C 1
ATOM 1515 O O . ALA A 1 190 ? 0.359 -12.732 -6.516 1.00 45.28 190 ALA A O 1
ATOM 1516 N N . GLY A 1 191 ? -1.393 -12.130 -7.798 1.00 39.28 191 GLY A N 1
ATOM 1517 C CA . GLY A 1 191 ? -1.066 -12.885 -8.986 1.00 39.28 191 GLY A CA 1
ATOM 1518 C C . GLY A 1 191 ? 0.185 -12.271 -9.574 1.00 39.28 191 GLY A C 1
ATOM 1519 O O . GLY A 1 191 ? 0.151 -11.235 -10.237 1.00 39.28 191 GLY A O 1
ATOM 1520 N N . THR A 1 192 ? 1.299 -12.922 -9.281 1.00 44.69 192 THR A N 1
ATOM 1521 C CA . THR A 1 192 ? 2.577 -12.779 -9.949 1.00 44.69 192 THR A CA 1
ATOM 1522 C C . THR A 1 192 ? 2.348 -13.055 -11.433 1.00 44.69 192 THR A C 1
ATOM 1524 O O . THR A 1 192 ? 2.461 -14.182 -11.900 1.00 44.69 192 THR A O 1
ATOM 1527 N N . GLY A 1 193 ? 2.014 -12.016 -12.195 1.00 40.53 193 GLY A N 1
ATOM 1528 C CA . GLY A 1 193 ? 2.132 -11.994 -13.650 1.00 40.53 193 GLY A CA 1
ATOM 1529 C C . GLY A 1 193 ? 3.604 -11.947 -14.056 1.00 40.53 193 GLY A C 1
ATOM 1530 O O . GLY A 1 193 ? 4.024 -11.038 -14.761 1.00 40.53 193 GLY A O 1
ATOM 1531 N N . GLY A 1 194 ? 4.405 -12.878 -13.539 1.00 40.78 194 GLY A N 1
ATOM 1532 C CA . GLY A 1 194 ? 5.709 -13.208 -14.078 1.00 40.78 194 GLY A CA 1
ATOM 1533 C C . GLY A 1 194 ? 5.475 -14.326 -15.074 1.00 40.78 194 GLY A C 1
ATOM 1534 O O . GLY A 1 194 ? 5.045 -15.410 -14.692 1.00 40.78 194 GLY A O 1
ATOM 1535 N N . THR A 1 195 ? 5.703 -14.053 -16.353 1.00 46.12 195 THR A N 1
ATOM 1536 C CA . THR A 1 195 ? 5.874 -15.091 -17.365 1.00 46.12 195 THR A CA 1
ATOM 1537 C C . THR A 1 195 ? 6.947 -16.048 -16.855 1.00 46.12 195 THR A C 1
ATOM 1539 O O . THR A 1 195 ? 8.125 -15.698 -16.840 1.00 46.12 195 THR A O 1
ATOM 1542 N N . ALA A 1 196 ? 6.520 -17.201 -16.343 1.00 46.19 196 ALA A N 1
ATOM 1543 C CA . ALA A 1 196 ? 7.404 -18.256 -15.896 1.00 46.19 196 ALA A CA 1
ATOM 1544 C C . ALA A 1 196 ? 8.185 -18.755 -17.114 1.00 46.19 196 ALA A C 1
ATOM 1546 O O . ALA A 1 196 ? 7.654 -19.477 -17.956 1.00 46.19 196 ALA A O 1
ATOM 1547 N N . GLU A 1 197 ? 9.442 -18.336 -17.222 1.00 55.19 197 GLU A N 1
ATOM 1548 C CA . GLU A 1 197 ? 10.446 -19.191 -17.832 1.00 55.19 197 GLU A CA 1
ATOM 1549 C C . GLU A 1 197 ? 10.537 -20.415 -16.917 1.00 55.19 197 GLU A C 1
ATOM 1551 O O . GLU A 1 197 ? 10.917 -20.316 -15.751 1.00 55.19 197 GLU A O 1
ATOM 1556 N N . ASP A 1 198 ? 10.037 -21.540 -17.418 1.00 48.28 198 ASP A N 1
ATOM 1557 C CA . ASP A 1 198 ? 9.931 -22.815 -16.716 1.00 48.28 198 ASP A CA 1
ATOM 1558 C C . ASP A 1 198 ? 11.332 -23.424 -16.536 1.00 48.28 198 ASP A C 1
ATOM 1560 O O . ASP A 1 198 ? 11.754 -24.331 -17.254 1.00 48.28 198 ASP A O 1
ATOM 1564 N N . THR A 1 199 ? 12.117 -22.877 -15.605 1.00 57.34 199 THR A N 1
ATOM 1565 C CA . THR A 1 199 ? 13.345 -23.507 -15.116 1.00 57.34 199 THR A CA 1
ATOM 1566 C C . THR A 1 199 ? 12.970 -24.560 -14.083 1.00 57.34 199 THR A C 1
ATOM 1568 O O . THR A 1 199 ? 12.942 -24.328 -12.874 1.00 57.34 199 THR A O 1
ATOM 1571 N N . SER A 1 200 ? 12.669 -25.760 -14.575 1.00 56.16 200 SER A N 1
ATOM 1572 C CA . SER A 1 200 ? 12.479 -26.938 -13.734 1.00 56.16 200 SER A CA 1
ATOM 1573 C C . SER A 1 200 ? 13.807 -27.296 -13.051 1.00 56.16 200 SER A C 1
ATOM 1575 O O . SER A 1 200 ? 14.747 -27.774 -13.688 1.00 56.16 200 SER A O 1
ATOM 1577 N N . HIS A 1 201 ? 13.909 -27.034 -11.747 1.00 60.62 201 HIS A N 1
ATOM 1578 C CA . HIS A 1 201 ? 15.035 -27.477 -10.928 1.00 60.62 201 HIS A CA 1
ATOM 1579 C C . HIS A 1 201 ? 14.705 -28.836 -10.315 1.00 60.62 201 HIS A C 1
ATOM 1581 O O . HIS A 1 201 ? 13.760 -28.964 -9.534 1.00 60.62 201 HIS A O 1
ATOM 1587 N N . ARG A 1 202 ? 15.501 -29.858 -10.640 1.00 66.56 202 ARG A N 1
ATOM 1588 C CA . ARG A 1 202 ? 15.389 -31.181 -10.023 1.00 66.56 202 ARG A CA 1
ATOM 1589 C C . ARG A 1 202 ? 16.481 -31.321 -8.968 1.00 66.56 202 ARG A C 1
ATOM 1591 O O . ARG A 1 202 ? 17.669 -31.234 -9.272 1.00 66.56 202 ARG A O 1
ATOM 1598 N N . VAL A 1 203 ? 16.069 -31.515 -7.717 1.00 66.81 203 VAL A N 1
ATOM 1599 C CA . VAL A 1 203 ? 16.984 -31.813 -6.611 1.00 66.81 203 VAL A CA 1
ATOM 1600 C C . VAL A 1 203 ? 17.160 -33.322 -6.553 1.00 66.81 203 VAL A C 1
ATOM 1602 O O . VAL A 1 203 ? 16.191 -34.051 -6.339 1.00 66.81 203 VAL A O 1
ATOM 1605 N N . GLU A 1 204 ? 18.387 -33.787 -6.754 1.00 76.88 204 GLU A N 1
ATOM 1606 C CA . GLU A 1 204 ? 18.743 -35.188 -6.558 1.00 76.88 204 GLU A CA 1
ATOM 1607 C C . GLU A 1 204 ? 19.602 -35.313 -5.298 1.00 76.88 204 GLU A C 1
ATOM 1609 O O . GLU A 1 204 ? 20.554 -34.559 -5.081 1.00 76.88 204 GLU A O 1
ATOM 1614 N N . ILE A 1 205 ? 19.221 -36.254 -4.434 1.00 75.06 205 ILE A N 1
ATOM 1615 C CA . ILE A 1 205 ? 19.966 -36.593 -3.223 1.00 75.06 205 ILE A CA 1
ATOM 1616 C C . ILE A 1 205 ? 20.817 -37.811 -3.569 1.00 75.06 205 ILE A C 1
ATOM 1618 O O . ILE A 1 205 ? 20.277 -38.873 -3.888 1.00 75.06 205 ILE A O 1
ATOM 1622 N N . GLN A 1 206 ? 22.140 -37.648 -3.547 1.00 82.81 206 GLN A N 1
ATOM 1623 C CA . GLN A 1 206 ? 23.065 -38.750 -3.797 1.00 82.81 206 GLN A CA 1
ATOM 1624 C C . GLN A 1 206 ? 23.095 -39.728 -2.611 1.00 82.81 206 GLN A C 1
ATOM 1626 O O . GLN A 1 206 ? 22.682 -39.402 -1.498 1.00 82.81 206 GLN A O 1
ATOM 1631 N N . GLN A 1 207 ? 23.573 -40.956 -2.846 1.00 76.38 207 GLN A N 1
ATOM 1632 C CA . GLN A 1 207 ? 23.609 -42.022 -1.829 1.00 76.38 207 GLN A CA 1
ATOM 1633 C C . GLN A 1 207 ? 24.480 -41.686 -0.604 1.00 76.38 207 GLN A C 1
ATOM 1635 O O . GLN A 1 207 ? 24.324 -42.314 0.439 1.00 76.38 207 GLN A O 1
ATOM 1640 N N . ASP A 1 208 ? 25.366 -40.696 -0.711 1.00 76.81 208 ASP A N 1
ATOM 1641 C CA . ASP A 1 208 ? 26.202 -40.176 0.375 1.00 76.81 208 ASP A CA 1
ATOM 1642 C C . ASP A 1 208 ? 25.527 -39.047 1.187 1.00 76.81 208 ASP A C 1
ATOM 1644 O O . ASP A 1 208 ? 26.112 -38.541 2.143 1.00 76.81 208 ASP A O 1
ATOM 1648 N N . GLY A 1 209 ? 24.294 -38.659 0.837 1.00 75.31 209 GLY A N 1
ATOM 1649 C CA . GLY A 1 209 ? 23.541 -37.588 1.494 1.00 75.31 209 GLY A CA 1
ATOM 1650 C C . GLY A 1 209 ? 23.853 -36.182 0.976 1.00 75.31 209 GLY A C 1
ATOM 1651 O O . GLY A 1 209 ? 23.271 -35.213 1.469 1.00 75.31 209 GLY A O 1
ATOM 1652 N N . THR A 1 210 ? 24.719 -36.045 -0.029 1.00 79.25 210 THR A N 1
ATOM 1653 C CA . THR A 1 210 ? 25.013 -34.751 -0.644 1.00 79.25 210 THR A CA 1
ATOM 1654 C C . THR A 1 210 ? 23.840 -34.323 -1.534 1.00 79.25 210 THR A C 1
ATOM 1656 O O . THR A 1 210 ? 23.440 -35.034 -2.460 1.00 79.25 210 THR A O 1
ATOM 1659 N N . MET A 1 211 ? 23.268 -33.145 -1.257 1.00 67.06 211 MET A N 1
ATOM 1660 C CA . MET A 1 211 ? 22.251 -32.523 -2.112 1.00 67.06 211 MET A CA 1
ATOM 1661 C C . MET A 1 211 ? 22.921 -31.815 -3.287 1.00 67.06 211 MET A C 1
ATOM 1663 O O . MET A 1 211 ? 23.696 -30.879 -3.088 1.00 67.06 211 MET A O 1
ATOM 1667 N N . VAL A 1 212 ? 22.584 -32.228 -4.509 1.00 78.62 212 VAL A N 1
ATOM 1668 C CA . VAL A 1 212 ? 23.038 -31.565 -5.734 1.00 78.62 212 VAL A CA 1
ATOM 1669 C C . VAL A 1 212 ? 21.824 -31.005 -6.465 1.00 78.62 212 VAL A C 1
ATOM 1671 O O . VAL A 1 212 ? 20.865 -31.716 -6.766 1.00 78.62 212 VAL A O 1
ATOM 1674 N N . VAL A 1 213 ? 21.856 -29.700 -6.733 1.00 79.88 213 VAL A N 1
ATOM 1675 C CA . VAL A 1 213 ? 20.820 -29.021 -7.515 1.00 79.88 213 VAL A CA 1
ATOM 1676 C C . VAL A 1 213 ? 21.225 -29.092 -8.981 1.00 79.88 213 VAL A C 1
ATOM 1678 O O . VAL A 1 213 ? 22.198 -28.457 -9.386 1.00 79.88 213 VAL A O 1
ATOM 1681 N N . VAL A 1 214 ? 20.495 -29.878 -9.773 1.00 78.12 214 VAL A N 1
ATOM 1682 C CA . VAL A 1 214 ? 20.740 -30.004 -11.211 1.00 78.12 214 VAL A CA 1
ATOM 1683 C C . VAL A 1 214 ? 19.772 -29.083 -11.945 1.00 78.12 214 VAL A C 1
ATOM 1685 O O . VAL A 1 214 ? 18.560 -29.302 -11.966 1.00 78.12 214 VAL A O 1
ATOM 1688 N N . SER A 1 215 ? 20.318 -28.029 -12.543 1.00 71.25 215 SER A N 1
ATOM 1689 C CA . SER A 1 215 ? 19.573 -27.116 -13.409 1.00 71.25 215 SER A CA 1
ATOM 1690 C C . SER A 1 215 ? 19.668 -27.617 -14.847 1.00 71.25 215 SER A C 1
ATOM 1692 O O . SER A 1 215 ? 20.693 -27.439 -15.503 1.00 71.25 215 SER A O 1
ATOM 1694 N N . THR A 1 216 ? 18.617 -28.261 -15.352 1.00 66.12 216 THR A N 1
ATOM 1695 C CA . THR A 1 216 ? 18.531 -28.627 -16.770 1.00 66.12 216 THR A CA 1
ATOM 1696 C C . THR A 1 216 ? 18.082 -27.413 -17.574 1.00 66.12 216 THR A C 1
ATOM 1698 O O . THR A 1 216 ? 16.892 -27.127 -17.667 1.00 66.12 216 THR A O 1
ATOM 1701 N N . GLY A 1 217 ? 19.035 -26.672 -18.141 1.00 59.59 217 GLY A N 1
ATOM 1702 C CA . GLY A 1 217 ? 18.736 -25.662 -19.153 1.00 59.59 217 GLY A CA 1
ATOM 1703 C C . GLY A 1 217 ? 18.349 -26.340 -20.468 1.00 59.59 217 GLY A C 1
ATOM 1704 O O . GLY A 1 217 ? 19.101 -27.175 -20.974 1.00 59.59 217 GLY A O 1
ATOM 1705 N N . LEU A 1 218 ? 17.187 -25.993 -21.024 1.00 56.38 218 LEU A N 1
ATOM 1706 C CA . LEU A 1 218 ? 16.790 -26.387 -22.376 1.00 56.38 218 LEU A CA 1
ATOM 1707 C C . LEU A 1 218 ? 17.753 -25.737 -23.382 1.00 56.38 218 LEU A C 1
ATOM 1709 O O . LEU A 1 218 ? 17.591 -24.584 -23.775 1.00 56.38 218 LEU A O 1
ATOM 1713 N N . SER A 1 219 ? 18.785 -26.481 -23.781 1.00 55.69 219 SER A N 1
ATOM 1714 C CA . SER A 1 219 ? 19.638 -26.138 -24.917 1.00 55.69 219 SER A CA 1
ATOM 1715 C C . SER A 1 219 ? 18.809 -26.270 -26.196 1.00 55.69 219 SER A C 1
ATOM 1717 O O . SER A 1 219 ? 18.587 -27.373 -26.696 1.00 55.69 219 SER A O 1
ATOM 1719 N N . GLY A 1 220 ? 18.295 -25.145 -26.693 1.00 49.84 220 GLY A N 1
ATOM 1720 C CA . GLY A 1 220 ? 17.668 -25.061 -28.007 1.00 49.84 220 GLY A CA 1
ATOM 1721 C C . GLY A 1 220 ? 18.703 -25.339 -29.095 1.00 49.84 220 GLY A C 1
ATOM 1722 O O . GLY A 1 220 ? 19.504 -24.468 -29.434 1.00 49.84 220 GLY A O 1
ATOM 1723 N N . GLY A 1 221 ? 18.688 -26.559 -29.632 1.00 49.34 221 GLY A N 1
ATOM 1724 C CA . GLY A 1 221 ? 19.448 -26.930 -30.818 1.00 49.34 221 GLY A CA 1
ATOM 1725 C C . GLY A 1 221 ? 18.981 -26.118 -32.025 1.00 49.34 221 GLY A C 1
ATOM 1726 O O . GLY A 1 221 ? 17.831 -26.219 -32.443 1.00 49.34 221 GLY A O 1
ATOM 1727 N N . ARG A 1 222 ? 19.876 -25.295 -32.579 1.00 55.50 222 ARG A N 1
ATOM 1728 C CA . ARG A 1 222 ? 19.780 -24.841 -33.969 1.00 55.50 222 ARG A CA 1
ATOM 1729 C C . ARG A 1 222 ? 20.428 -25.910 -34.834 1.00 55.50 222 ARG A C 1
ATOM 1731 O O . ARG A 1 222 ? 21.654 -26.004 -34.864 1.00 55.50 222 ARG A O 1
ATOM 1738 N N . ASP A 1 223 ? 19.604 -26.672 -35.538 1.00 57.00 223 ASP A N 1
ATOM 1739 C CA . ASP A 1 223 ? 20.050 -27.417 -36.706 1.00 57.00 223 ASP A CA 1
ATOM 1740 C C . ASP A 1 223 ? 20.490 -26.409 -37.774 1.00 57.00 223 ASP A C 1
ATOM 1742 O O . ASP A 1 223 ? 19.706 -25.599 -38.271 1.00 57.00 223 ASP A O 1
ATOM 1746 N N . VAL A 1 224 ? 21.788 -26.409 -38.067 1.00 64.38 224 VAL A N 1
ATOM 1747 C CA . VAL A 1 224 ? 22.357 -25.743 -39.236 1.00 64.38 224 VAL A CA 1
ATOM 1748 C C . VAL A 1 224 ? 22.181 -26.707 -40.402 1.00 64.38 224 VAL A C 1
ATOM 1750 O O . VAL A 1 224 ? 22.935 -27.670 -40.537 1.00 64.38 224 VAL A O 1
ATOM 1753 N N . GLU A 1 225 ? 21.171 -26.452 -41.233 1.00 60.66 225 GLU A N 1
ATOM 1754 C CA . GLU A 1 225 ? 21.108 -26.987 -42.593 1.00 60.66 225 GLU A CA 1
ATOM 1755 C C . GLU A 1 225 ? 22.329 -26.476 -43.371 1.00 60.66 225 GLU A C 1
ATOM 1757 O O . GLU A 1 225 ? 22.509 -25.272 -43.563 1.00 60.66 225 GLU A O 1
ATOM 1762 N N . GLN A 1 226 ? 23.191 -27.404 -43.787 1.00 54.03 226 GLN A N 1
ATOM 1763 C CA . GLN A 1 226 ? 24.198 -27.159 -44.811 1.00 54.03 226 GLN A CA 1
ATOM 1764 C C . GLN A 1 226 ? 23.521 -27.220 -46.182 1.00 54.03 226 GLN A C 1
ATOM 1766 O O . GLN A 1 226 ? 22.950 -28.250 -46.546 1.00 54.03 226 GLN A O 1
ATOM 1771 N N . GLY A 1 227 ? 23.624 -26.121 -46.925 1.00 62.78 227 GLY A N 1
ATOM 1772 C CA . GLY A 1 227 ? 23.505 -26.060 -48.379 1.00 62.78 227 GLY A CA 1
ATOM 1773 C C . GLY A 1 227 ? 24.805 -25.529 -48.961 1.00 62.78 227 GLY A C 1
ATOM 1774 O O . GLY A 1 227 ? 25.427 -24.673 -48.288 1.00 62.78 227 GLY A O 1
#

Nearest PDB structures (foldseek):
  2ykq-assembly1_B  TM=8.111E-01  e=1.001E-01  Homo sapiens
  2yko-assembly1_B  TM=8.133E-01  e=1.672E-01  Homo sapiens
  2ykp-assembly1_A  TM=7.991E-01  e=2.304E-01  Homo sapiens
  2ykq-assembly1_A  TM=8.094E-01  e=2.792E-01  Homo sapiens